Protein AF-A0A7S1BKW1-F1 (afdb_monomer_lite)

InterPro domains:
  IPR000380 DNA topoisomerase, type IA [PTHR11390] (36-200)
  IPR003601 DNA topoisomerase, type IA, domain 2 [SM00436] (132-192)
  IPR006171 TOPRIM domain [PF01751] (40-124)
  IPR006171 TOPRIM domain [SM00493] (34-123)
  IPR013824 DNA topoisomerase, type IA, central region, subdomain 1 [G3DSA:1.10.460.10] (157-200)
  IPR023405 DNA topoisomerase, type IA, core domain [SSF56712] (40-192)
  IPR034144 DNA topoisomerase 3-like, TOPRIM domain [cd03362] (42-153)

Secondary structure (DSSP, 8-state):
-------------TTPPPEEEEEE-TT-STTS---SPEEEEEE--SS-SEEEEE-GGG--TTTS-TTGGGTS-EEEEES-HHHHHHHHHHHTT-S-EEE-S-SSHHHHHHHHHHHHHHGGGS-STTS-SGGGEEE---SSSSHHHHHHHHHS-B---HHHHHHHHHHHHHHHHHHHHHHHHHHHHHTTTSTTS-SSPPP-

Structure (mmCIF, N/CA/C/O backbone):
data_AF-A0A7S1BKW1-F1
#
_entry.id   AF-A0A7S1BKW1-F1
#
loop_
_atom_site.group_PDB
_atom_site.id
_atom_site.type_symbol
_atom_site.label_atom_id
_atom_site.label_alt_id
_atom_site.label_comp_id
_atom_site.label_asym_id
_atom_site.label_entity_id
_atom_site.label_seq_id
_atom_site.pdbx_PDB_ins_code
_atom_site.Cartn_x
_atom_site.Cartn_y
_atom_site.Cartn_z
_atom_site.occupancy
_atom_site.B_iso_or_equiv
_atom_site.auth_seq_id
_atom_site.auth_comp_id
_atom_site.auth_asym_id
_atom_site.auth_atom_id
_atom_site.pdbx_PDB_model_num
ATOM 1 N N . PHE A 1 1 ? -10.303 6.452 30.363 1.00 40.88 1 PHE A N 1
ATOM 2 C CA . PHE A 1 1 ? -9.109 5.652 30.039 1.00 40.88 1 PHE A CA 1
ATOM 3 C C . PHE A 1 1 ? -8.340 5.422 31.326 1.00 40.88 1 PHE A C 1
ATOM 5 O O . PHE A 1 1 ? -7.478 6.215 31.667 1.00 40.88 1 PHE A O 1
ATOM 12 N N . GLY A 1 2 ? -8.743 4.415 32.102 1.00 31.84 2 GLY A N 1
ATOM 13 C CA . GLY A 1 2 ? -7.953 3.961 33.244 1.00 31.84 2 GLY A CA 1
ATOM 14 C C . GLY A 1 2 ? -6.919 2.983 32.712 1.00 31.84 2 GLY A C 1
ATOM 15 O O . GLY A 1 2 ? -7.293 1.932 32.199 1.00 31.84 2 GLY A O 1
ATOM 16 N N . VAL A 1 3 ? -5.647 3.368 32.740 1.00 37.56 3 VAL A N 1
ATOM 17 C CA . VAL A 1 3 ? -4.543 2.498 32.334 1.00 37.56 3 VAL A CA 1
ATOM 18 C C . VAL A 1 3 ? -4.225 1.605 33.528 1.00 37.56 3 VAL A C 1
ATOM 20 O O . VAL A 1 3 ? -3.572 2.036 34.473 1.00 37.56 3 VAL A O 1
ATOM 23 N N . GLY A 1 4 ? -4.732 0.374 33.509 1.00 29.64 4 GLY A N 1
ATOM 24 C CA . GLY A 1 4 ? -4.170 -0.699 34.320 1.00 29.64 4 GLY A CA 1
ATOM 25 C C . GLY A 1 4 ? -2.876 -1.145 33.652 1.00 29.64 4 GLY A C 1
ATOM 26 O O . GLY A 1 4 ? -2.920 -1.780 32.602 1.00 29.64 4 GLY A O 1
ATOM 27 N N . ALA A 1 5 ? -1.737 -0.742 34.212 1.00 43.34 5 ALA A N 1
ATOM 28 C CA . ALA A 1 5 ? -0.434 -1.249 33.810 1.00 43.34 5 ALA A CA 1
ATOM 29 C C . ALA A 1 5 ? -0.358 -2.740 34.174 1.00 43.34 5 ALA A C 1
ATOM 31 O O . ALA A 1 5 ? -0.463 -3.093 35.346 1.00 43.34 5 ALA A O 1
ATOM 32 N N . GLY A 1 6 ? -0.228 -3.597 33.164 1.00 33.75 6 GLY A N 1
ATOM 33 C CA . GLY A 1 6 ? -0.059 -5.038 33.309 1.00 33.75 6 GLY A CA 1
ATOM 34 C C . GLY A 1 6 ? 1.098 -5.507 32.437 1.00 33.75 6 GLY A C 1
ATOM 35 O O . GLY A 1 6 ? 0.977 -5.511 31.218 1.00 33.75 6 GLY A O 1
ATOM 36 N N . ASP A 1 7 ? 2.190 -5.819 33.126 1.00 35.50 7 ASP A N 1
ATOM 37 C CA . ASP A 1 7 ? 3.406 -6.558 32.786 1.00 35.50 7 ASP A CA 1
ATOM 38 C C . ASP A 1 7 ? 4.167 -6.337 31.469 1.00 35.50 7 ASP A C 1
ATOM 40 O O . ASP A 1 7 ? 3.703 -6.481 30.339 1.00 35.50 7 ASP A O 1
ATOM 44 N N . ASN A 1 8 ? 5.441 -6.029 31.698 1.00 45.25 8 ASN A N 1
ATOM 45 C CA . ASN A 1 8 ? 6.505 -5.757 30.758 1.00 45.25 8 ASN A CA 1
ATOM 46 C C . ASN A 1 8 ? 7.257 -7.068 30.484 1.00 45.25 8 ASN A C 1
ATOM 48 O O . ASN A 1 8 ? 8.176 -7.404 31.226 1.00 45.25 8 ASN A O 1
ATOM 52 N N . ASP A 1 9 ? 6.888 -7.797 29.429 1.00 39.47 9 ASP A N 1
ATOM 53 C CA . ASP A 1 9 ? 7.697 -8.922 28.946 1.00 39.47 9 ASP A CA 1
ATOM 54 C C . ASP A 1 9 ? 8.689 -8.417 27.886 1.00 39.47 9 ASP A C 1
ATOM 56 O O . ASP A 1 9 ? 8.438 -8.389 26.679 1.00 39.47 9 ASP A O 1
ATOM 60 N N . GLY A 1 10 ? 9.801 -7.877 28.385 1.00 39.91 10 GLY A N 1
ATOM 61 C CA . GLY A 1 10 ? 10.900 -7.310 27.610 1.00 39.91 10 GLY A CA 1
ATOM 62 C C . GLY A 1 10 ? 11.845 -8.379 27.067 1.00 39.91 10 GLY A C 1
ATOM 63 O O . GLY A 1 10 ? 13.027 -8.382 27.402 1.00 39.91 10 GLY A O 1
ATOM 64 N N . GLY A 1 11 ? 11.344 -9.269 26.211 1.00 33.41 11 GLY A N 1
ATOM 65 C CA . GLY A 1 11 ? 12.175 -10.144 25.385 1.00 33.41 11 GLY A CA 1
ATOM 66 C C . GLY A 1 11 ? 12.707 -9.389 24.165 1.00 33.41 11 GLY A C 1
ATOM 67 O O . GLY A 1 11 ? 11.969 -9.120 23.220 1.00 33.41 11 GLY A O 1
ATOM 68 N N . SER A 1 12 ? 13.992 -9.028 24.172 1.00 41.12 12 SER A N 1
ATOM 69 C CA . SER A 1 12 ? 14.681 -8.431 23.017 1.00 41.12 12 SER A CA 1
ATOM 70 C C . SER A 1 12 ? 14.906 -9.480 21.919 1.00 41.12 12 SER A C 1
ATOM 72 O O . SER A 1 12 ? 15.981 -10.067 21.807 1.00 41.12 12 SER A O 1
ATOM 74 N N . GLU A 1 13 ? 13.887 -9.732 21.095 1.00 44.75 13 GLU A N 1
ATOM 75 C CA . GLU A 1 13 ? 14.039 -10.461 19.832 1.00 44.75 13 GLU A CA 1
ATOM 76 C C . GLU A 1 13 ? 14.536 -9.491 18.7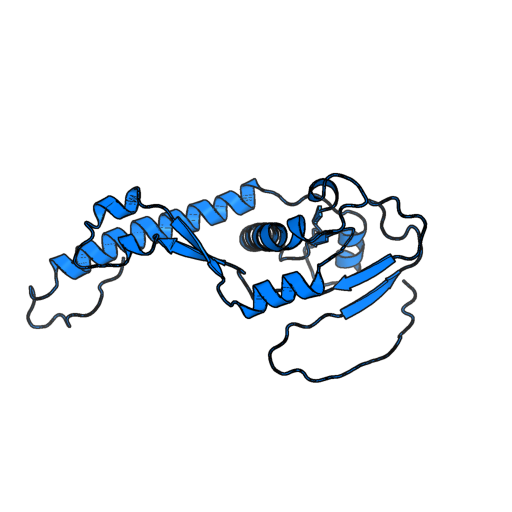50 1.00 44.75 13 GLU A C 1
ATOM 78 O O . GLU A 1 13 ? 13.764 -8.793 18.087 1.00 44.75 13 GLU A O 1
ATOM 83 N N . ARG A 1 14 ? 15.863 -9.407 18.584 1.00 40.72 14 ARG A N 1
ATOM 84 C CA . ARG A 1 14 ? 16.487 -8.586 17.534 1.00 40.72 14 ARG A CA 1
ATOM 85 C C . ARG A 1 14 ? 15.918 -8.969 16.163 1.00 40.72 14 ARG A C 1
ATOM 87 O O . ARG A 1 14 ? 16.134 -10.078 15.689 1.00 40.72 14 ARG A O 1
ATOM 94 N N . GLY A 1 15 ? 15.229 -8.025 15.521 1.00 55.62 15 GLY A N 1
ATOM 95 C CA . GLY A 1 15 ? 14.739 -8.147 14.143 1.00 55.62 15 GLY A CA 1
ATOM 96 C C . GLY A 1 15 ? 13.242 -8.431 13.987 1.00 55.62 15 GLY A C 1
ATOM 97 O O . GLY A 1 15 ? 12.767 -8.460 12.851 1.00 55.62 15 GLY A O 1
ATOM 98 N N . ARG A 1 16 ? 12.485 -8.600 15.080 1.00 66.19 16 ARG A N 1
ATOM 99 C CA . ARG A 1 16 ? 11.026 -8.786 15.022 1.00 66.19 16 ARG A CA 1
ATOM 100 C C . ARG A 1 16 ? 10.295 -7.463 15.251 1.00 66.19 16 ARG A C 1
ATOM 102 O O . ARG A 1 16 ? 10.673 -6.677 16.117 1.00 66.19 16 ARG A O 1
ATOM 109 N N . LEU A 1 17 ? 9.262 -7.204 14.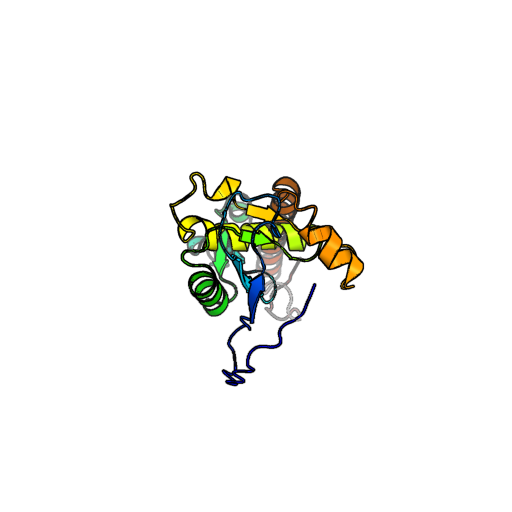452 1.00 78.62 17 LEU A N 1
ATOM 110 C CA . LEU A 1 17 ? 8.415 -6.022 14.618 1.00 78.62 17 LEU A CA 1
ATOM 111 C C . LEU A 1 17 ? 7.628 -6.140 15.937 1.00 78.62 17 LEU A C 1
ATOM 113 O O . LEU A 1 17 ? 7.183 -7.236 16.288 1.00 78.62 17 LEU A O 1
ATOM 117 N N . PRO A 1 18 ? 7.457 -5.044 16.695 1.00 85.00 18 PRO A N 1
ATOM 118 C CA . PRO A 1 18 ? 6.843 -5.107 18.013 1.00 85.00 18 PRO A CA 1
ATOM 119 C C . PRO A 1 18 ? 5.352 -5.449 17.920 1.00 85.00 18 PRO A C 1
ATOM 121 O O . PRO A 1 18 ? 4.630 -4.933 17.065 1.00 85.00 18 PRO A O 1
ATOM 124 N N . VAL A 1 19 ? 4.873 -6.276 18.850 1.00 88.44 19 VAL A N 1
ATOM 125 C CA . VAL A 1 19 ? 3.441 -6.498 19.093 1.00 88.44 19 VAL A CA 1
ATOM 126 C C . VAL A 1 19 ? 3.146 -6.096 20.531 1.00 88.44 19 VAL A C 1
ATOM 128 O O . VAL A 1 19 ? 3.730 -6.646 21.461 1.00 88.44 19 VAL A O 1
ATOM 131 N N . ARG A 1 20 ? 2.246 -5.134 20.731 1.00 89.81 20 ARG A N 1
ATOM 132 C CA . ARG A 1 20 ? 1.766 -4.726 22.056 1.00 89.81 20 ARG A CA 1
ATOM 133 C C . ARG A 1 20 ? 0.323 -5.155 22.228 1.00 89.81 20 ARG A C 1
ATOM 135 O O . ARG A 1 20 ? -0.492 -4.939 21.335 1.00 89.81 20 ARG A O 1
ATOM 142 N N . ARG A 1 21 ? 0.001 -5.738 23.379 1.00 90.06 21 ARG A N 1
ATOM 143 C CA . ARG A 1 21 ? -1.354 -6.198 23.690 1.00 90.06 21 ARG A CA 1
ATOM 144 C C . ARG A 1 21 ? -1.916 -5.449 24.883 1.00 90.06 21 ARG A C 1
ATOM 146 O O . ARG A 1 21 ? -1.194 -5.183 25.837 1.00 90.06 21 ARG A O 1
ATOM 153 N N . PHE A 1 22 ? -3.195 -5.110 24.822 1.00 87.56 22 PHE A N 1
ATOM 154 C CA . PHE A 1 22 ? -3.921 -4.526 25.947 1.00 87.56 22 PHE A CA 1
ATOM 155 C C . PHE A 1 22 ? -5.401 -4.886 25.863 1.00 87.56 22 PHE A C 1
ATOM 157 O O . PHE A 1 22 ? -5.902 -5.229 24.797 1.00 87.56 22 PHE A O 1
ATOM 164 N N . SER A 1 23 ? -6.114 -4.795 26.980 1.00 82.44 23 SER A N 1
ATOM 165 C CA . SER A 1 23 ? -7.549 -5.078 27.029 1.00 82.44 23 SER A CA 1
ATOM 166 C C . SER A 1 23 ? -8.337 -3.803 27.290 1.00 82.44 23 SER A C 1
ATOM 168 O O . SER A 1 23 ? -7.881 -2.903 27.995 1.00 82.44 23 SER A O 1
ATOM 170 N N . SER A 1 24 ? -9.536 -3.725 26.726 1.00 76.25 24 SER A N 1
ATOM 171 C CA . SER A 1 24 ? -10.460 -2.610 26.940 1.00 76.25 24 SER A CA 1
ATOM 172 C C . SER A 1 24 ? -11.815 -3.112 27.430 1.00 76.25 24 SER A C 1
ATOM 174 O O . SER A 1 24 ? -12.210 -4.246 27.147 1.00 76.25 24 SER A O 1
ATOM 176 N N . LEU A 1 25 ? -12.515 -2.263 28.186 1.00 62.88 25 LEU A N 1
ATOM 177 C CA . LEU A 1 25 ? -13.830 -2.589 28.732 1.00 62.88 25 LEU A CA 1
ATOM 178 C C . LEU A 1 25 ? -14.869 -2.795 27.609 1.00 62.88 25 LEU A C 1
ATOM 180 O O . LEU A 1 25 ? -14.747 -2.169 26.546 1.00 62.88 25 LEU A O 1
ATOM 184 N N . PRO A 1 26 ? -15.903 -3.626 27.844 1.00 57.84 26 PRO A N 1
ATOM 185 C CA . PRO A 1 26 ? -17.013 -3.812 26.909 1.00 57.84 26 PRO A CA 1
ATOM 186 C C . PRO A 1 26 ? -17.648 -2.475 26.489 1.00 57.84 26 PRO A C 1
ATOM 188 O O . PRO A 1 26 ? -17.766 -1.557 27.300 1.00 57.84 26 PRO A O 1
ATOM 191 N N . GLY A 1 27 ? -18.037 -2.350 25.217 1.00 59.22 27 GLY A N 1
ATOM 192 C CA . GLY A 1 27 ? -18.672 -1.139 24.671 1.00 59.22 27 GLY A CA 1
ATOM 193 C C . GLY A 1 27 ? -17.721 0.019 24.337 1.00 59.22 27 GLY A C 1
ATOM 194 O O . GLY A 1 27 ? -18.167 1.059 23.861 1.00 59.22 27 GLY A O 1
ATOM 195 N N . SER A 1 28 ? -16.409 -0.142 24.541 1.00 64.88 28 SER A N 1
ATOM 196 C CA . SER A 1 28 ? -15.419 0.892 24.201 1.00 64.88 28 SER A CA 1
ATOM 197 C C . SER A 1 28 ? -15.053 0.960 22.712 1.00 64.88 28 SER A C 1
ATOM 199 O O . SER A 1 28 ? -14.442 1.942 22.297 1.00 64.88 28 SER A O 1
ATOM 201 N N . PHE A 1 29 ? -15.429 -0.042 21.910 1.00 69.94 29 PHE A N 1
ATOM 202 C CA . PHE A 1 29 ? -15.240 -0.066 20.457 1.00 69.94 29 PHE A CA 1
ATOM 203 C C . PHE A 1 29 ? -16.604 0.069 19.757 1.00 69.94 29 PHE A C 1
ATOM 205 O O . PHE A 1 29 ? -17.315 -0.924 19.596 1.00 69.94 29 PHE A O 1
ATOM 212 N N . PRO A 1 30 ? -17.008 1.293 19.377 1.00 60.06 30 PRO A N 1
ATOM 213 C CA . PRO A 1 30 ? -18.372 1.568 18.937 1.00 60.06 30 PRO A CA 1
ATOM 214 C C . PRO A 1 30 ? -18.830 0.887 17.629 1.00 60.06 30 PRO A C 1
ATOM 216 O O . PRO A 1 30 ? -20.037 0.686 17.504 1.00 60.06 30 PRO A O 1
ATOM 219 N N . PRO A 1 31 ? -17.966 0.501 16.662 1.00 65.62 31 PRO A N 1
ATOM 220 C CA . PRO A 1 31 ? -18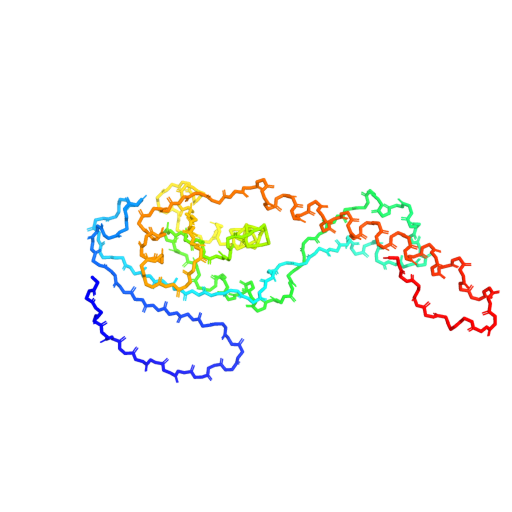.450 -0.026 15.386 1.00 65.62 31 PRO A CA 1
ATOM 221 C C . PRO A 1 31 ? -18.550 -1.561 15.306 1.00 65.62 31 PRO A C 1
ATOM 223 O O . PRO A 1 31 ? -18.868 -2.074 14.234 1.00 65.62 31 PRO A O 1
ATOM 226 N N . TYR A 1 32 ? -18.306 -2.309 16.394 1.00 65.25 32 TYR A N 1
ATOM 227 C CA . TYR A 1 32 ? -18.454 -3.773 16.391 1.00 65.25 32 TYR A CA 1
ATOM 228 C C . TYR A 1 32 ? -19.257 -4.281 17.600 1.00 65.25 32 TYR A C 1
ATOM 230 O O . TYR A 1 32 ? -18.835 -4.079 18.741 1.00 65.25 32 TYR A O 1
ATOM 238 N N . PRO A 1 33 ? -20.398 -4.966 17.383 1.00 58.72 33 PRO A N 1
ATOM 239 C CA . PRO A 1 33 ? -21.298 -5.391 18.448 1.00 58.72 33 PRO A CA 1
ATOM 240 C C . PRO A 1 33 ? -20.796 -6.685 19.106 1.00 58.72 33 PRO A C 1
ATOM 242 O O . PRO A 1 33 ? -21.419 -7.737 18.990 1.00 58.72 33 PRO A O 1
ATOM 245 N N . LYS A 1 34 ? -19.656 -6.636 19.805 1.00 62.62 34 LYS A N 1
ATOM 246 C CA . LYS A 1 34 ? -19.286 -7.690 20.763 1.00 62.62 34 LYS A CA 1
ATOM 247 C C . LYS A 1 34 ? -19.610 -7.230 22.182 1.00 62.62 34 LYS A C 1
ATOM 249 O O . LYS A 1 34 ? -19.218 -6.150 22.612 1.00 62.62 34 LYS A O 1
ATOM 254 N N . SER A 1 35 ? -20.323 -8.085 22.910 1.00 57.06 35 SER A N 1
ATOM 255 C CA . SER A 1 35 ? -20.786 -7.868 24.287 1.00 57.06 35 SER A CA 1
ATOM 256 C C . SER A 1 35 ? -19.725 -8.168 25.358 1.00 57.06 35 SER A C 1
ATOM 258 O O . SER A 1 35 ? -19.991 -7.986 26.544 1.00 57.06 35 SER A O 1
ATOM 260 N N . GLY A 1 36 ? -18.526 -8.615 24.961 1.00 67.25 36 GLY A N 1
ATOM 261 C CA . GLY A 1 36 ? -17.445 -9.022 25.864 1.00 67.25 36 GLY A CA 1
ATOM 262 C C . GLY A 1 36 ? -16.247 -8.061 25.915 1.00 67.25 36 GLY A C 1
ATOM 263 O O . GLY A 1 36 ? -16.182 -7.098 25.148 1.00 67.25 36 GLY A O 1
ATOM 264 N N . PRO A 1 37 ? -15.277 -8.319 26.815 1.00 70.81 37 PRO A N 1
ATOM 265 C CA . PRO A 1 37 ? -14.005 -7.602 26.854 1.00 70.81 37 PRO A CA 1
ATOM 266 C C . PRO A 1 37 ? -13.261 -7.744 25.522 1.00 70.81 37 PRO A C 1
ATOM 268 O O . PRO A 1 37 ? -13.190 -8.838 24.962 1.00 70.81 37 PRO A O 1
ATOM 271 N N . LEU A 1 38 ? -12.685 -6.649 25.026 1.00 81.06 38 LEU A N 1
ATOM 272 C CA . LEU A 1 38 ? -11.921 -6.654 23.777 1.00 81.06 38 LEU A CA 1
ATOM 273 C C . LEU A 1 38 ? -10.431 -6.717 24.084 1.00 81.06 38 LEU A C 1
ATOM 275 O O . LEU A 1 38 ? -9.920 -5.875 24.827 1.00 81.06 38 LEU A O 1
ATOM 279 N N . SER A 1 39 ? -9.747 -7.689 23.484 1.00 88.44 39 SER A N 1
ATOM 280 C CA . SER A 1 39 ? -8.288 -7.753 23.459 1.00 88.44 39 SER A CA 1
ATOM 281 C C . SER A 1 39 ? -7.777 -7.070 22.195 1.00 88.44 39 SER A C 1
ATOM 283 O O . SER A 1 39 ? -8.175 -7.411 21.084 1.00 88.44 39 SER A O 1
ATOM 285 N N . HIS A 1 40 ? -6.902 -6.092 22.378 1.00 89.56 40 HIS A N 1
ATOM 286 C CA . HIS A 1 40 ? -6.228 -5.364 21.316 1.00 89.56 40 HIS A CA 1
ATOM 287 C C . HIS A 1 40 ? -4.840 -5.946 21.114 1.00 89.56 40 HIS A C 1
ATOM 289 O O . HIS A 1 40 ? -4.111 -6.172 22.079 1.00 89.56 40 HIS A O 1
ATOM 295 N N . SER A 1 41 ? -4.461 -6.135 19.855 1.00 92.56 41 SER A N 1
ATOM 296 C CA . SER A 1 41 ? -3.105 -6.480 19.441 1.00 92.56 41 SER A CA 1
ATOM 297 C C . SER A 1 41 ? -2.653 -5.427 18.439 1.00 92.56 41 SER A C 1
ATOM 299 O O . SER A 1 41 ? -3.197 -5.335 17.342 1.00 92.56 41 SER A O 1
ATOM 301 N N . VAL A 1 42 ? -1.700 -4.592 18.842 1.00 93.31 42 VAL A N 1
ATOM 302 C CA . VAL A 1 42 ? -1.180 -3.482 18.042 1.00 93.31 42 VAL A CA 1
ATOM 303 C C . VAL A 1 42 ? 0.207 -3.836 17.549 1.00 93.31 42 VAL A C 1
ATOM 305 O O . VAL A 1 42 ? 1.083 -4.214 18.327 1.00 93.31 42 VAL A O 1
ATOM 308 N N . THR A 1 43 ? 0.411 -3.689 16.249 1.00 94.06 43 THR A N 1
ATOM 309 C CA . THR A 1 43 ? 1.700 -3.897 15.603 1.00 94.06 43 THR A CA 1
ATOM 310 C C . THR A 1 43 ? 1.882 -2.909 14.455 1.00 94.06 43 THR A C 1
ATOM 312 O O . THR A 1 43 ? 1.000 -2.091 14.200 1.00 94.06 43 THR A O 1
ATOM 315 N N . SER A 1 44 ? 3.029 -2.954 13.788 1.00 92.44 44 SER A N 1
ATOM 316 C CA . SER A 1 44 ? 3.382 -2.058 12.691 1.00 92.44 44 SER A CA 1
ATOM 317 C C . SER A 1 44 ? 3.996 -2.821 11.521 1.00 92.44 44 SER A C 1
ATOM 319 O O . SER A 1 44 ? 4.366 -3.990 11.640 1.00 92.44 44 SER A O 1
ATOM 321 N N . VAL A 1 45 ? 4.115 -2.131 10.390 1.00 91.94 45 VAL A N 1
ATOM 322 C CA . VAL A 1 45 ? 4.969 -2.507 9.257 1.00 91.94 45 VAL A CA 1
ATOM 323 C C . VAL A 1 45 ? 6.130 -1.514 9.156 1.00 91.94 45 VAL A C 1
ATOM 325 O O . VAL A 1 45 ? 6.119 -0.472 9.811 1.00 91.94 45 VAL A O 1
ATOM 328 N N . ALA A 1 46 ? 7.149 -1.840 8.364 1.00 85.25 46 ALA A N 1
ATOM 329 C CA . ALA A 1 46 ? 8.299 -0.968 8.125 1.00 85.25 46 ALA A CA 1
ATOM 330 C C . ALA A 1 46 ? 8.322 -0.523 6.654 1.00 85.25 46 ALA A C 1
ATOM 332 O O . ALA A 1 46 ? 9.117 -1.038 5.868 1.00 85.25 46 ALA A O 1
ATOM 333 N N . GLY A 1 47 ? 7.429 0.407 6.303 1.00 86.06 47 GLY A N 1
ATOM 334 C CA . GLY A 1 47 ? 7.186 0.843 4.923 1.00 86.06 47 GLY A CA 1
ATOM 335 C C . GLY A 1 47 ? 6.282 -0.120 4.149 1.00 86.06 47 GLY A C 1
ATOM 336 O O . GLY A 1 47 ? 5.532 -0.885 4.760 1.00 86.06 47 GLY A O 1
ATOM 337 N N . HIS A 1 48 ? 6.375 -0.086 2.817 1.00 88.56 48 HIS A N 1
ATOM 338 C CA . HIS A 1 48 ? 5.610 -0.975 1.940 1.00 88.56 48 HIS A CA 1
ATOM 339 C C . HIS A 1 48 ? 5.900 -2.453 2.220 1.00 88.56 48 HIS A C 1
ATOM 341 O O . HIS A 1 48 ? 7.051 -2.886 2.368 1.00 88.56 48 HIS A O 1
ATOM 347 N N . VAL A 1 49 ? 4.831 -3.239 2.268 1.00 89.38 49 VAL A N 1
ATOM 348 C CA . VAL A 1 49 ? 4.859 -4.696 2.386 1.00 89.38 49 VAL A CA 1
ATOM 349 C C . VAL A 1 49 ? 5.258 -5.318 1.050 1.00 89.38 49 VAL A C 1
ATOM 351 O O . VAL A 1 49 ? 5.965 -6.331 1.041 1.00 89.38 49 VAL A O 1
ATOM 354 N N . PHE A 1 50 ? 4.860 -4.700 -0.064 1.00 92.50 50 PHE A N 1
ATOM 355 C CA . PHE A 1 50 ? 5.167 -5.164 -1.410 1.00 92.50 50 PHE A CA 1
ATOM 356 C C . PHE A 1 50 ? 5.896 -4.095 -2.232 1.00 92.50 50 PHE A C 1
ATOM 358 O O . PHE A 1 50 ? 5.720 -2.899 -2.053 1.00 92.50 50 PHE A O 1
ATOM 365 N N . SER A 1 51 ? 6.751 -4.544 -3.138 1.00 92.44 51 SER A N 1
ATOM 366 C CA . SER A 1 51 ? 7.220 -3.772 -4.284 1.00 92.44 51 SER A CA 1
ATOM 367 C C . SER A 1 51 ? 6.589 -4.350 -5.543 1.00 92.44 51 SER A C 1
ATOM 369 O O . SER A 1 51 ? 6.120 -5.489 -5.537 1.00 92.44 51 SER A O 1
ATOM 371 N N . ILE A 1 52 ? 6.599 -3.598 -6.635 1.00 93.75 52 ILE A N 1
ATOM 372 C CA . ILE A 1 52 ? 6.191 -4.111 -7.942 1.00 93.75 52 ILE A CA 1
ATOM 373 C C . ILE A 1 52 ? 7.410 -4.358 -8.826 1.00 93.75 52 ILE A C 1
ATOM 375 O O . ILE A 1 52 ? 8.404 -3.642 -8.728 1.00 93.75 52 ILE A O 1
ATOM 379 N N . ASP A 1 53 ? 7.323 -5.374 -9.675 1.00 94.19 53 ASP A N 1
ATOM 380 C CA . ASP A 1 53 ? 8.308 -5.666 -10.716 1.00 94.19 53 ASP A CA 1
ATOM 381 C C . ASP A 1 53 ? 7.612 -6.341 -11.904 1.00 94.19 53 ASP A C 1
ATOM 383 O O . ASP A 1 53 ? 6.455 -6.764 -11.803 1.00 94.19 53 ASP A O 1
ATOM 387 N N . PHE A 1 54 ? 8.296 -6.460 -13.035 1.00 94.25 54 PHE A N 1
ATOM 388 C CA . PHE A 1 54 ? 7.795 -7.264 -14.142 1.00 94.25 54 PHE A CA 1
ATOM 389 C C . PHE A 1 54 ? 7.824 -8.757 -13.804 1.00 94.25 54 PHE A C 1
ATOM 391 O O . PHE A 1 54 ? 8.599 -9.226 -12.966 1.00 94.25 54 PHE A O 1
ATOM 398 N N . ALA A 1 55 ? 6.979 -9.535 -14.483 1.00 92.81 55 ALA A N 1
ATOM 399 C CA . ALA A 1 55 ? 7.099 -10.987 -14.449 1.00 92.81 55 ALA A CA 1
ATOM 400 C C . ALA A 1 55 ? 8.508 -11.424 -14.898 1.00 92.81 55 ALA A C 1
ATOM 402 O O . ALA A 1 55 ? 9.114 -10.808 -15.774 1.00 92.81 55 ALA A O 1
ATOM 403 N N . ALA A 1 56 ? 9.022 -12.510 -14.312 1.00 89.56 56 ALA A N 1
ATOM 404 C CA . ALA A 1 56 ? 10.426 -12.913 -14.446 1.00 89.56 56 ALA A CA 1
ATOM 405 C C . ALA A 1 56 ? 10.900 -13.100 -15.902 1.00 89.56 56 ALA A C 1
ATOM 407 O O . ALA A 1 56 ? 12.071 -12.880 -16.204 1.00 89.56 56 ALA A O 1
ATOM 408 N N . GLU A 1 57 ? 9.993 -13.468 -16.807 1.00 90.56 57 GLU A N 1
ATOM 409 C CA . GLU A 1 57 ? 10.249 -13.596 -18.247 1.00 90.56 57 GLU A CA 1
ATOM 410 C C . GLU A 1 57 ? 10.648 -12.271 -18.929 1.00 90.56 57 GLU A C 1
ATOM 412 O O . GLU A 1 57 ? 11.391 -12.292 -19.905 1.00 90.56 57 GLU A O 1
ATOM 417 N N . TYR A 1 58 ? 10.265 -11.120 -18.366 1.00 89.25 58 TYR A N 1
ATOM 418 C CA . TYR A 1 58 ? 10.584 -9.784 -18.885 1.00 89.25 58 TYR A CA 1
ATOM 419 C C . TYR A 1 58 ? 11.843 -9.157 -18.254 1.00 89.25 58 TYR A C 1
ATOM 421 O O . TYR A 1 58 ? 12.221 -8.022 -18.575 1.00 89.25 58 TYR A O 1
ATOM 429 N N . ASN A 1 59 ? 12.534 -9.873 -17.361 1.00 84.75 59 ASN A N 1
ATOM 430 C CA . ASN A 1 59 ? 13.687 -9.333 -16.630 1.00 84.75 59 ASN A CA 1
ATOM 431 C C . ASN A 1 59 ? 14.990 -9.331 -17.438 1.00 84.75 59 ASN A C 1
ATOM 433 O O . ASN A 1 59 ? 15.932 -8.641 -17.055 1.00 84.75 59 ASN A O 1
ATOM 437 N N . SER A 1 60 ? 15.067 -10.054 -18.559 1.00 85.38 60 SER A N 1
ATOM 438 C CA . SER A 1 60 ? 16.259 -10.053 -19.415 1.00 85.38 60 SER A CA 1
ATOM 439 C C . SER A 1 60 ? 16.352 -8.761 -20.232 1.00 85.38 60 SER A C 1
ATOM 441 O O . SER A 1 60 ? 15.490 -8.469 -21.055 1.00 85.38 60 SER A O 1
ATOM 443 N N . TRP A 1 61 ? 17.423 -7.991 -20.036 1.00 84.12 61 TRP A N 1
ATOM 444 C CA . TRP A 1 61 ? 17.650 -6.735 -20.764 1.00 84.12 61 TRP A CA 1
ATOM 445 C C . TRP A 1 61 ? 18.046 -6.965 -22.230 1.00 84.12 61 TRP A C 1
ATOM 447 O O . TRP A 1 61 ? 17.767 -6.119 -23.081 1.00 84.12 61 TRP A O 1
ATOM 457 N N . ASP A 1 62 ? 18.666 -8.111 -22.525 1.00 79.00 62 ASP A N 1
ATOM 458 C CA . ASP A 1 62 ? 19.207 -8.431 -23.849 1.00 79.00 62 ASP A CA 1
ATOM 459 C C . ASP A 1 62 ? 18.135 -8.945 -24.814 1.00 79.00 62 ASP A C 1
ATOM 461 O O . ASP A 1 62 ? 18.144 -8.608 -26.002 1.00 79.00 62 ASP A O 1
ATOM 465 N N . THR A 1 63 ? 17.207 -9.755 -24.299 1.00 83.44 63 THR A N 1
ATOM 466 C CA . THR A 1 63 ? 16.240 -10.504 -25.117 1.00 83.44 63 THR A CA 1
ATOM 467 C C . THR A 1 63 ? 14.876 -9.836 -25.225 1.00 83.44 63 THR A C 1
ATOM 469 O O . THR A 1 63 ? 14.179 -10.069 -26.206 1.00 83.44 63 THR A O 1
ATOM 472 N N . VAL A 1 64 ? 14.514 -8.981 -24.267 1.00 88.62 64 VAL A N 1
ATOM 473 C CA . VAL A 1 64 ? 13.209 -8.312 -24.231 1.00 88.62 64 VAL A CA 1
ATOM 474 C C . VAL A 1 64 ? 13.305 -6.967 -24.940 1.00 88.62 64 VAL A C 1
ATOM 476 O O . VAL A 1 64 ? 14.173 -6.147 -24.615 1.00 88.62 64 VAL A O 1
ATOM 479 N N . ASP A 1 65 ? 12.409 -6.725 -25.896 1.00 89.50 65 ASP A N 1
ATOM 480 C CA . ASP A 1 65 ? 12.256 -5.403 -26.496 1.00 89.50 65 ASP A CA 1
ATOM 481 C C . ASP A 1 65 ? 11.697 -4.431 -25.436 1.00 89.50 65 ASP A C 1
ATOM 483 O O . ASP A 1 65 ? 10.666 -4.716 -24.821 1.00 89.50 65 ASP A O 1
ATOM 487 N N . PRO A 1 66 ? 12.339 -3.272 -25.188 1.00 89.75 66 PRO A N 1
ATOM 488 C CA . PRO A 1 66 ? 11.840 -2.285 -24.232 1.00 89.75 66 PRO A CA 1
ATOM 489 C C . PRO A 1 66 ? 10.381 -1.856 -24.455 1.00 89.75 66 PRO A C 1
ATOM 491 O O . PRO A 1 66 ? 9.717 -1.463 -23.497 1.00 89.75 66 PRO A O 1
ATOM 494 N N . THR A 1 67 ? 9.870 -1.931 -25.688 1.00 91.69 67 THR A N 1
ATOM 495 C CA . THR A 1 67 ? 8.475 -1.607 -26.018 1.00 91.69 67 THR A CA 1
ATOM 496 C C . THR A 1 67 ? 7.475 -2.634 -25.480 1.00 91.69 67 THR A C 1
ATOM 498 O O . THR A 1 67 ? 6.352 -2.266 -25.135 1.00 91.69 67 THR A O 1
ATOM 501 N N . GLU A 1 68 ? 7.877 -3.896 -25.309 1.00 92.19 68 GLU A N 1
ATOM 502 C CA . GLU A 1 68 ? 7.021 -4.940 -24.732 1.00 92.19 68 GLU A CA 1
ATOM 503 C C . GLU A 1 68 ? 6.707 -4.673 -23.250 1.00 92.19 68 GLU A C 1
ATOM 505 O O . GLU A 1 68 ? 5.640 -5.047 -22.757 1.00 92.19 68 GLU A O 1
ATOM 510 N N . LEU A 1 69 ? 7.579 -3.943 -22.543 1.00 92.50 69 LEU A N 1
ATOM 511 C CA . LEU A 1 69 ? 7.401 -3.609 -21.125 1.00 92.50 69 LEU A CA 1
ATOM 512 C C . LEU A 1 69 ? 6.171 -2.731 -20.851 1.00 92.50 69 LEU A C 1
ATOM 514 O O . LEU A 1 69 ? 5.675 -2.709 -19.725 1.00 92.50 69 LEU A O 1
ATOM 518 N N . TYR A 1 70 ? 5.625 -2.039 -21.854 1.00 92.56 70 TYR A N 1
ATOM 519 C CA . TYR A 1 70 ? 4.388 -1.265 -21.692 1.00 92.56 70 TYR A CA 1
ATOM 520 C C . TYR A 1 70 ? 3.146 -2.135 -21.503 1.00 92.56 70 TYR A C 1
ATOM 522 O O . TYR A 1 70 ? 2.178 -1.672 -20.905 1.00 92.56 70 TYR A O 1
ATOM 530 N N . LEU A 1 71 ? 3.177 -3.380 -21.986 1.00 93.00 71 LEU A N 1
ATOM 531 C CA . LEU A 1 71 ? 2.068 -4.332 -21.879 1.00 93.00 71 LEU A CA 1
ATOM 532 C C . LEU A 1 71 ? 2.409 -5.542 -21.002 1.00 93.00 71 LEU A C 1
ATOM 534 O O . LEU A 1 71 ? 1.516 -6.316 -20.661 1.00 93.00 71 LEU A O 1
ATOM 538 N N . ALA A 1 72 ? 3.676 -5.690 -20.602 1.00 93.44 72 ALA A N 1
ATOM 539 C CA . ALA A 1 72 ? 4.132 -6.771 -19.739 1.00 93.44 72 ALA A CA 1
ATOM 540 C C . ALA A 1 72 ? 3.333 -6.831 -18.418 1.00 93.44 72 ALA A C 1
ATOM 542 O O . ALA A 1 72 ? 3.046 -5.778 -17.829 1.00 93.44 72 ALA A O 1
ATOM 543 N N . PRO A 1 73 ? 2.982 -8.030 -17.920 1.00 94.06 73 PRO A N 1
ATOM 544 C CA . PRO A 1 73 ? 2.366 -8.192 -16.609 1.00 94.06 73 PRO A CA 1
ATOM 545 C C . PRO A 1 73 ? 3.289 -7.719 -15.480 1.00 94.06 73 PRO A C 1
ATOM 547 O O . PRO A 1 73 ? 4.484 -8.027 -15.462 1.00 94.06 73 PRO A O 1
ATOM 550 N N . VAL A 1 74 ? 2.705 -7.010 -14.513 1.00 94.31 74 VAL A N 1
ATOM 551 C CA . VAL A 1 74 ? 3.379 -6.545 -13.295 1.00 94.31 74 VAL A CA 1
ATOM 552 C C . VAL A 1 74 ? 2.938 -7.410 -12.118 1.00 94.31 74 VAL A C 1
ATOM 554 O O . VAL A 1 74 ? 1.760 -7.742 -11.978 1.00 94.31 74 VAL A O 1
ATOM 557 N N . VAL A 1 75 ? 3.890 -7.786 -11.270 1.00 93.94 75 VAL A N 1
ATOM 558 C CA . VAL A 1 75 ? 3.675 -8.633 -10.095 1.00 93.94 75 VAL A CA 1
ATOM 559 C C . VAL A 1 75 ? 4.063 -7.895 -8.818 1.00 93.94 75 VAL A C 1
ATOM 561 O O . VAL A 1 75 ? 5.040 -7.149 -8.787 1.00 93.94 75 VAL A O 1
ATOM 564 N N . LYS A 1 76 ? 3.306 -8.125 -7.738 1.00 91.06 76 LYS A N 1
ATOM 565 C CA . LYS A 1 76 ? 3.649 -7.653 -6.389 1.00 91.06 76 LYS A CA 1
ATOM 566 C C . LYS A 1 76 ? 4.577 -8.668 -5.714 1.00 91.06 76 LYS A C 1
ATOM 568 O O . LYS A 1 76 ? 4.229 -9.840 -5.573 1.00 91.06 76 LYS A O 1
ATOM 573 N N . ILE A 1 77 ? 5.747 -8.217 -5.277 1.00 90.56 77 ILE A N 1
ATOM 574 C CA . ILE A 1 77 ? 6.791 -9.017 -4.630 1.00 90.56 77 ILE A CA 1
ATOM 575 C C . ILE A 1 77 ? 6.954 -8.524 -3.189 1.00 90.56 77 ILE A C 1
ATOM 577 O O . ILE A 1 77 ? 7.089 -7.322 -2.979 1.00 90.56 77 ILE A O 1
ATOM 581 N N . PRO A 1 78 ? 6.948 -9.401 -2.168 1.00 89.12 78 PRO A N 1
ATOM 582 C CA . PRO A 1 78 ? 7.193 -8.974 -0.794 1.00 89.12 78 PRO A CA 1
ATOM 583 C C . PRO A 1 78 ? 8.548 -8.272 -0.658 1.00 89.12 78 PRO A C 1
ATOM 585 O O . PRO A 1 78 ? 9.577 -8.871 -0.970 1.00 89.12 78 PRO A O 1
ATOM 588 N N . THR A 1 79 ? 8.569 -7.050 -0.118 1.00 85.50 79 THR A N 1
ATOM 589 C CA . THR A 1 79 ? 9.823 -6.303 0.104 1.00 85.50 79 THR A CA 1
ATOM 590 C C . THR A 1 79 ? 10.743 -7.053 1.064 1.00 85.50 79 THR A C 1
ATOM 592 O O . THR A 1 79 ? 11.959 -7.113 0.887 1.00 85.50 79 THR A O 1
ATOM 595 N N . LYS A 1 80 ? 10.143 -7.655 2.098 1.00 83.44 80 LYS A N 1
ATOM 596 C CA . LYS A 1 80 ? 10.796 -8.526 3.076 1.00 83.44 80 LYS A CA 1
ATOM 597 C C . LYS A 1 80 ? 9.837 -9.638 3.482 1.00 83.44 80 LYS A C 1
ATOM 599 O O . LYS A 1 80 ? 8.782 -9.378 4.062 1.00 83.44 80 LYS A O 1
ATOM 604 N N . GLY A 1 81 ? 10.236 -10.895 3.279 1.00 76.62 81 GLY A N 1
ATOM 605 C CA . GLY A 1 81 ? 9.429 -12.057 3.682 1.00 76.62 81 GLY A CA 1
ATOM 606 C C . GLY A 1 81 ? 9.077 -12.076 5.179 1.00 76.62 81 GLY A C 1
ATOM 607 O O . GLY A 1 81 ? 8.015 -12.570 5.565 1.00 76.62 81 GLY A O 1
ATOM 608 N N . SER A 1 82 ? 9.919 -11.467 6.022 1.00 84.50 82 SER A N 1
ATOM 609 C CA . SER A 1 82 ? 9.678 -11.335 7.462 1.00 84.50 82 SER A CA 1
ATOM 610 C C . SER A 1 82 ? 8.461 -10.470 7.800 1.00 84.50 82 SER A C 1
ATOM 612 O O . SER A 1 82 ? 7.768 -10.788 8.763 1.00 84.50 82 SER A O 1
ATOM 614 N N . VAL A 1 83 ? 8.151 -9.431 7.012 1.00 86.50 83 VAL A N 1
ATOM 615 C CA . VAL A 1 83 ? 7.001 -8.539 7.259 1.00 86.50 83 VAL A CA 1
ATOM 616 C C . VAL A 1 83 ? 5.694 -9.280 7.007 1.00 86.50 83 VAL A C 1
ATOM 618 O O . VAL A 1 83 ? 4.803 -9.267 7.855 1.00 86.50 83 VAL A O 1
ATOM 621 N N . VAL A 1 84 ? 5.600 -10.007 5.891 1.00 90.12 84 VAL A N 1
ATOM 622 C CA . VAL A 1 84 ? 4.417 -10.822 5.583 1.00 90.12 84 VAL A CA 1
ATOM 623 C C . VAL A 1 84 ? 4.226 -11.897 6.652 1.00 90.12 84 VAL A C 1
ATOM 625 O O . VAL A 1 84 ? 3.130 -12.046 7.185 1.00 90.12 84 VAL A O 1
ATOM 628 N N . HIS A 1 85 ? 5.284 -12.627 7.015 1.00 90.69 85 HIS A N 1
ATOM 629 C CA . HIS A 1 85 ? 5.200 -13.645 8.064 1.00 90.69 85 HIS A CA 1
ATOM 630 C C . HIS A 1 85 ? 4.767 -13.060 9.420 1.00 90.69 85 HIS A C 1
ATOM 632 O O . HIS A 1 85 ? 3.941 -13.651 10.121 1.00 90.69 85 HIS A O 1
ATOM 638 N N . HIS A 1 86 ? 5.287 -11.882 9.766 1.00 90.75 86 HIS A N 1
ATOM 639 C CA . HIS A 1 86 ? 4.921 -11.146 10.970 1.00 90.75 86 HIS A CA 1
ATOM 640 C C . HIS A 1 86 ? 3.434 -10.779 10.991 1.00 90.75 86 HIS A C 1
ATOM 642 O O . HIS A 1 86 ? 2.742 -11.142 11.940 1.00 90.75 86 HIS A O 1
ATOM 648 N N . LEU A 1 87 ? 2.918 -10.160 9.922 1.00 92.62 87 LEU A N 1
ATOM 649 C CA . LEU A 1 87 ? 1.496 -9.822 9.799 1.00 92.62 87 LEU A CA 1
ATOM 650 C C . LEU A 1 87 ? 0.617 -11.067 9.944 1.00 92.62 87 LEU A C 1
ATOM 652 O O . LEU A 1 87 ? -0.288 -11.092 10.778 1.00 92.62 87 LEU A O 1
ATOM 656 N N . LYS A 1 88 ? 0.939 -12.142 9.212 1.00 93.00 88 LYS A N 1
ATOM 657 C CA . LYS A 1 88 ? 0.196 -13.409 9.291 1.00 93.00 88 LYS A CA 1
ATOM 658 C C . LYS A 1 88 ? 0.177 -13.988 10.705 1.00 93.00 88 LYS A C 1
ATOM 660 O O . LYS A 1 88 ? -0.819 -14.584 11.097 1.00 93.00 88 LYS A O 1
ATOM 665 N N . THR A 1 89 ? 1.258 -13.833 11.464 1.00 91.88 89 THR A N 1
ATOM 666 C CA . THR A 1 89 ? 1.345 -14.328 12.845 1.00 91.88 89 THR A CA 1
ATOM 667 C C . THR A 1 89 ? 0.570 -13.435 13.813 1.00 91.88 89 THR A C 1
ATOM 669 O O . THR A 1 89 ? -0.127 -13.942 14.687 1.00 91.88 89 THR A O 1
ATOM 672 N N . ALA A 1 90 ? 0.666 -12.114 13.655 1.00 90.12 90 ALA A N 1
ATOM 673 C CA . ALA A 1 90 ? 0.065 -11.145 14.565 1.00 90.12 90 ALA A CA 1
ATOM 674 C C . ALA A 1 90 ? -1.455 -10.984 14.381 1.00 90.12 90 ALA A C 1
ATOM 676 O O . ALA A 1 90 ? -2.146 -10.702 15.358 1.00 90.12 90 ALA A O 1
ATOM 677 N N . GLY A 1 91 ? -1.964 -11.141 13.152 1.00 90.69 91 GLY A N 1
ATOM 678 C CA . GLY A 1 91 ? -3.368 -10.886 12.805 1.00 90.69 91 GLY A CA 1
ATOM 679 C C . GLY A 1 91 ? -4.235 -12.127 12.566 1.00 90.69 91 GLY A C 1
ATOM 680 O O . GLY A 1 91 ? -5.436 -11.986 12.342 1.00 90.69 91 GLY A O 1
ATOM 681 N N . ARG A 1 92 ? -3.673 -13.343 12.603 1.00 93.38 92 ARG A N 1
ATOM 682 C CA . ARG A 1 92 ? -4.455 -14.575 12.405 1.00 93.38 92 ARG A CA 1
ATOM 683 C C . ARG A 1 92 ? -5.546 -14.709 13.466 1.00 93.38 92 ARG A C 1
ATOM 685 O O . ARG A 1 92 ? -5.273 -14.620 14.659 1.00 93.38 92 ARG A O 1
ATOM 692 N N . GLY A 1 93 ? -6.765 -14.989 13.015 1.00 90.94 93 GLY A N 1
ATOM 693 C CA . GLY A 1 93 ? -7.936 -15.156 13.871 1.00 90.94 93 GLY A CA 1
ATOM 694 C C . GLY A 1 93 ? -8.478 -13.846 14.442 1.00 90.94 93 GLY A C 1
ATOM 695 O O . GLY A 1 93 ? -9.375 -13.892 15.276 1.00 90.94 93 GLY A O 1
ATOM 696 N N . ALA A 1 94 ? -7.971 -12.685 14.010 1.00 91.25 94 ALA A N 1
ATOM 697 C CA . ALA A 1 94 ? -8.515 -11.405 14.442 1.00 91.25 94 ALA A CA 1
ATOM 698 C C . ALA A 1 94 ? -9.972 -11.249 13.978 1.00 91.25 94 ALA A C 1
ATOM 700 O O . ALA A 1 94 ? -10.310 -11.548 12.831 1.00 91.25 94 ALA A O 1
ATOM 701 N N . ASP A 1 95 ? -10.831 -10.756 14.868 1.00 90.12 95 ASP A N 1
ATOM 702 C CA . ASP A 1 95 ? -12.229 -10.457 14.545 1.00 90.12 95 ASP A CA 1
ATOM 703 C C . ASP A 1 95 ? -12.386 -9.140 13.781 1.00 90.12 95 ASP A C 1
ATOM 705 O O . ASP A 1 95 ? -13.320 -8.969 13.004 1.00 90.12 95 ASP A O 1
ATOM 709 N N . VAL A 1 96 ? -11.507 -8.180 14.061 1.00 90.94 96 VAL A N 1
ATOM 710 C CA . VAL A 1 96 ? -11.588 -6.803 13.577 1.00 90.94 96 VAL A CA 1
ATOM 711 C C . VAL A 1 96 ? -10.185 -6.333 13.229 1.00 90.94 96 VAL A C 1
ATOM 713 O O . VAL A 1 96 ? -9.241 -6.586 13.977 1.00 90.94 96 VAL A O 1
ATOM 716 N N . LEU A 1 97 ? -10.061 -5.620 12.111 1.00 94.38 97 LEU A N 1
ATOM 717 C CA . LEU A 1 97 ? -8.824 -4.973 11.691 1.00 94.38 97 LEU A CA 1
ATOM 718 C C . LEU A 1 97 ? -9.018 -3.458 11.729 1.00 94.38 97 LEU A C 1
ATOM 720 O O . LEU A 1 97 ? -9.950 -2.938 11.120 1.00 94.38 97 LEU A O 1
ATOM 724 N N . VAL A 1 98 ? -8.135 -2.746 12.431 1.00 95.19 98 VAL A N 1
ATOM 725 C CA . VAL A 1 98 ? -8.120 -1.277 12.450 1.00 95.19 98 VAL A CA 1
ATOM 726 C C . VAL A 1 98 ? -6.799 -0.784 11.882 1.00 95.19 98 VAL A C 1
ATOM 728 O O . VAL A 1 98 ? -5.728 -1.131 12.375 1.00 95.19 98 VAL A O 1
ATOM 731 N N . LEU A 1 99 ? -6.899 0.030 10.844 1.00 96.94 99 LEU A N 1
ATOM 732 C CA . LEU A 1 99 ? -5.802 0.557 10.055 1.00 96.94 99 LEU A CA 1
ATOM 733 C C . LEU A 1 99 ? -5.371 1.927 10.588 1.00 96.94 99 LEU A C 1
ATOM 735 O O . LEU A 1 99 ? -6.187 2.849 10.682 1.00 96.94 99 LEU A O 1
ATOM 739 N N . TRP A 1 100 ? -4.089 2.036 10.935 1.00 96.62 100 TRP A N 1
ATOM 740 C CA . TRP A 1 100 ? -3.486 3.188 11.619 1.00 96.62 100 TRP A CA 1
ATOM 741 C C . TRP A 1 100 ? -2.293 3.789 10.866 1.00 96.62 100 TRP A C 1
ATOM 743 O O . TRP A 1 100 ? -1.532 4.546 11.461 1.00 96.62 100 TRP A O 1
ATOM 753 N N . MET A 1 101 ? -2.112 3.465 9.581 1.00 96.31 101 MET A N 1
ATOM 754 C CA . MET A 1 101 ? -1.042 4.069 8.776 1.00 96.31 101 MET A CA 1
ATOM 755 C C . MET A 1 101 ? -1.232 5.586 8.657 1.00 96.31 101 MET A C 1
ATOM 757 O O . MET A 1 101 ? -2.323 6.109 8.921 1.00 96.31 101 MET A O 1
ATOM 761 N N . ASP A 1 102 ? -0.183 6.290 8.245 1.00 95.88 102 ASP A N 1
ATOM 762 C CA . ASP A 1 102 ? -0.225 7.741 8.073 1.00 95.88 102 ASP A CA 1
ATOM 763 C C . ASP A 1 102 ? -1.373 8.164 7.141 1.00 95.88 102 ASP A C 1
ATOM 765 O O . ASP A 1 102 ? -1.806 7.418 6.260 1.00 95.88 102 ASP A O 1
ATOM 769 N N . CYS A 1 103 ? -1.965 9.329 7.405 1.00 95.81 103 CYS A N 1
ATOM 770 C CA . CYS A 1 103 ? -3.161 9.800 6.698 1.00 95.81 103 CYS A CA 1
ATOM 771 C C . CYS A 1 103 ? -2.809 10.511 5.382 1.00 95.81 103 CYS A C 1
ATOM 773 O O . CYS A 1 103 ? -3.203 11.655 5.160 1.00 95.81 103 CYS A O 1
ATOM 775 N N . ASP A 1 104 ? -2.067 9.818 4.519 1.00 96.38 104 ASP A N 1
ATOM 776 C CA . ASP A 1 104 ? -1.740 10.221 3.153 1.00 96.38 104 ASP A CA 1
ATOM 777 C C . ASP A 1 104 ? -1.983 9.068 2.157 1.00 96.38 104 ASP A C 1
ATOM 779 O O . ASP A 1 104 ? -2.457 7.990 2.522 1.00 96.38 104 ASP A O 1
ATOM 783 N N . ARG A 1 105 ? -1.688 9.301 0.871 1.00 96.25 105 ARG A N 1
ATOM 784 C CA . ARG A 1 105 ? -1.930 8.306 -0.186 1.00 96.25 105 ARG A CA 1
ATOM 785 C C . ARG A 1 105 ? -1.061 7.056 -0.036 1.00 96.25 105 ARG A C 1
ATOM 787 O O . ARG A 1 105 ? -1.551 5.965 -0.319 1.00 96.25 105 ARG A O 1
ATOM 794 N N . GLU A 1 106 ? 0.189 7.205 0.401 1.00 96.12 106 GLU A N 1
ATOM 795 C CA . GLU A 1 106 ? 1.107 6.075 0.604 1.00 96.12 106 GLU A CA 1
ATOM 796 C C . GLU A 1 106 ? 0.630 5.216 1.781 1.00 96.12 106 GLU A C 1
ATOM 798 O O . GLU A 1 106 ? 0.549 3.994 1.675 1.00 96.12 106 GLU A O 1
ATOM 803 N N . GLY A 1 107 ? 0.195 5.847 2.873 1.00 96.56 107 GLY A N 1
ATOM 804 C CA . GLY A 1 107 ? -0.418 5.167 4.006 1.00 96.56 107 GLY A CA 1
ATOM 805 C C . GLY A 1 107 ? -1.711 4.436 3.636 1.00 96.56 107 GLY A C 1
ATOM 806 O O . GLY A 1 107 ? -1.919 3.306 4.084 1.00 96.56 107 GLY A O 1
ATOM 807 N N . GLU A 1 108 ? -2.560 5.018 2.780 1.00 97.56 108 GLU A N 1
ATOM 808 C CA . GLU A 1 108 ? -3.720 4.306 2.225 1.00 97.56 108 GLU A CA 1
ATOM 809 C C . GLU A 1 108 ? -3.302 3.113 1.356 1.00 97.56 108 GLU A C 1
ATOM 811 O O . GLU A 1 108 ? -3.893 2.045 1.484 1.00 97.56 108 GLU A O 1
ATOM 816 N N . ASN A 1 109 ? -2.267 3.230 0.524 1.00 97.50 109 ASN A N 1
ATOM 817 C CA . ASN A 1 109 ? -1.770 2.097 -0.258 1.00 97.50 109 ASN A CA 1
ATOM 818 C C . ASN A 1 109 ? -1.278 0.949 0.644 1.00 97.50 109 ASN A C 1
ATOM 820 O O . ASN A 1 109 ? -1.755 -0.181 0.521 1.00 97.50 109 ASN A O 1
ATOM 824 N N . ILE A 1 110 ? -0.440 1.259 1.637 1.00 96.56 110 ILE A N 1
ATOM 825 C CA . ILE A 1 110 ? 0.073 0.290 2.617 1.00 96.56 110 ILE A CA 1
ATOM 826 C C . ILE A 1 110 ? -1.072 -0.367 3.408 1.00 96.56 110 ILE A C 1
ATOM 828 O O . ILE A 1 110 ? -1.019 -1.560 3.714 1.00 96.56 110 ILE A O 1
ATOM 832 N N . ASN A 1 111 ? -2.138 0.374 3.727 1.00 97.38 111 ASN A N 1
ATOM 833 C CA . ASN A 1 111 ? -3.323 -0.198 4.365 1.00 97.38 111 ASN A CA 1
ATOM 834 C C . ASN A 1 111 ? -3.919 -1.348 3.543 1.00 97.38 111 ASN A C 1
ATOM 836 O O . ASN A 1 111 ? -4.232 -2.398 4.109 1.00 97.38 111 ASN A O 1
ATOM 840 N N . PHE A 1 112 ? -4.050 -1.178 2.224 1.00 97.12 112 PHE A N 1
ATOM 841 C CA . PHE A 1 112 ? -4.565 -2.233 1.350 1.00 97.12 112 PHE A CA 1
ATOM 842 C C . PHE A 1 112 ? -3.590 -3.403 1.207 1.00 97.12 112 PHE A C 1
ATOM 844 O O . PHE A 1 112 ? -4.035 -4.547 1.211 1.00 97.12 112 PHE A O 1
ATOM 851 N N . GLU A 1 113 ? -2.280 -3.160 1.198 1.00 96.19 113 GLU A N 1
ATOM 852 C CA . GLU A 1 113 ? -1.290 -4.243 1.235 1.00 96.19 113 GLU A CA 1
ATOM 853 C C . GLU A 1 113 ? -1.415 -5.104 2.503 1.00 96.19 113 GLU A C 1
ATOM 855 O O . GLU A 1 113 ? -1.349 -6.335 2.455 1.00 96.19 113 GLU A O 1
ATOM 860 N N . VAL A 1 114 ? -1.631 -4.468 3.659 1.00 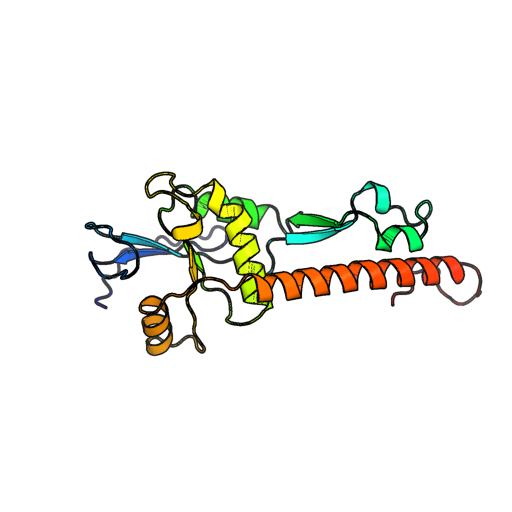96.25 114 VAL A N 1
ATOM 861 C CA . VAL A 1 114 ? -1.879 -5.172 4.924 1.00 96.25 114 VAL A CA 1
ATOM 862 C C . VAL A 1 114 ? -3.197 -5.947 4.870 1.00 96.25 114 VAL A C 1
ATOM 864 O O . VAL A 1 114 ? -3.254 -7.089 5.335 1.00 96.25 114 VAL A O 1
ATOM 867 N N . MET A 1 115 ? -4.249 -5.360 4.291 1.00 96.06 115 MET A N 1
ATOM 868 C CA . MET A 1 115 ? -5.540 -6.028 4.109 1.00 96.06 115 MET A CA 1
ATOM 869 C C . MET A 1 115 ? -5.418 -7.280 3.238 1.00 96.06 115 MET A C 1
ATOM 871 O O . MET A 1 115 ? -5.943 -8.322 3.629 1.00 96.06 115 MET A O 1
ATOM 875 N N . ASP A 1 116 ? -4.690 -7.218 2.122 1.00 94.62 116 ASP A N 1
ATOM 876 C CA . ASP A 1 116 ? -4.486 -8.359 1.219 1.00 94.62 116 ASP A CA 1
ATOM 877 C C . ASP A 1 116 ? -3.835 -9.552 1.944 1.00 94.62 116 ASP A C 1
ATOM 879 O O . ASP A 1 116 ? -4.149 -10.714 1.675 1.00 94.62 116 ASP A O 1
ATOM 883 N N . VAL A 1 117 ? -2.962 -9.281 2.923 1.00 94.81 117 VAL A N 1
ATOM 884 C CA . VAL A 1 117 ? -2.324 -10.319 3.747 1.00 94.81 117 VAL A CA 1
ATOM 885 C C . VAL A 1 117 ? -3.251 -10.845 4.847 1.00 94.81 117 VAL A C 1
ATOM 887 O O . VAL A 1 117 ? -3.232 -12.046 5.136 1.00 94.81 117 VAL A O 1
ATOM 890 N N . LEU A 1 118 ? -4.012 -9.966 5.504 1.00 95.38 118 LEU A N 1
ATOM 891 C CA . LEU A 1 118 ? -4.736 -10.296 6.734 1.00 95.38 118 LEU A CA 1
ATOM 892 C C . LEU A 1 118 ? -6.170 -10.764 6.514 1.00 95.38 118 LEU A C 1
ATOM 894 O O . LEU A 1 118 ? -6.604 -11.650 7.247 1.00 95.38 118 LEU A O 1
ATOM 898 N N . LEU A 1 119 ? -6.897 -10.226 5.532 1.00 94.25 119 LEU A N 1
ATOM 899 C CA . LEU A 1 119 ? -8.308 -10.564 5.308 1.00 94.25 119 LEU A CA 1
ATOM 900 C C . LEU A 1 119 ? -8.563 -12.076 5.190 1.00 94.25 119 LEU A C 1
ATOM 902 O O . LEU A 1 119 ? -9.487 -12.553 5.851 1.00 94.25 119 LEU A O 1
ATOM 906 N N . PRO A 1 120 ? -7.739 -12.864 4.463 1.00 94.06 120 PRO A N 1
ATOM 907 C CA . PRO A 1 120 ? -7.923 -14.317 4.378 1.00 94.06 120 PRO A CA 1
ATOM 908 C C . PRO A 1 120 ? -7.656 -15.064 5.693 1.00 94.06 120 PRO A C 1
ATOM 910 O O . PRO A 1 120 ? -7.968 -16.246 5.806 1.00 94.06 120 PRO A O 1
ATOM 913 N N . LEU A 1 121 ? -7.015 -14.410 6.665 1.00 94.00 121 LEU A N 1
ATOM 914 C CA . LEU A 1 121 ? -6.596 -14.992 7.941 1.00 94.00 121 LEU A CA 1
ATOM 915 C C . LEU A 1 121 ? -7.437 -14.517 9.126 1.00 94.00 121 LEU A C 1
ATOM 917 O O . LEU A 1 121 ? -7.239 -15.017 10.237 1.00 94.00 121 LEU A O 1
ATOM 921 N N . MET A 1 122 ? -8.329 -13.550 8.917 1.00 92.50 122 MET A N 1
ATOM 922 C CA . MET A 1 122 ? -9.263 -13.082 9.936 1.00 92.50 122 MET A CA 1
ATOM 923 C C . MET A 1 122 ? -10.270 -14.180 10.297 1.00 92.50 122 MET A C 1
ATOM 925 O O . MET A 1 122 ? -10.509 -15.114 9.532 1.00 92.50 122 MET A O 1
ATOM 929 N N . SER A 1 123 ? -10.861 -14.075 11.488 1.00 87.94 123 SER A N 1
ATOM 930 C CA . SER A 1 123 ? -11.875 -15.028 11.951 1.00 87.94 123 SER A CA 1
ATOM 931 C C . SER A 1 123 ? -13.054 -15.075 10.978 1.00 87.94 123 SER A C 1
ATOM 933 O O . SER A 1 123 ? -13.573 -14.024 10.620 1.00 87.94 123 SER A O 1
ATOM 935 N N . ALA A 1 124 ? -13.521 -16.259 10.580 1.00 82.06 124 ALA A N 1
ATOM 936 C CA . ALA A 1 124 ? -14.731 -16.393 9.760 1.00 82.06 124 ALA A CA 1
ATOM 937 C C . ALA A 1 124 ? -16.020 -16.062 10.543 1.00 82.06 124 ALA A C 1
ATOM 939 O O . ALA A 1 124 ? -17.085 -15.855 9.960 1.00 82.06 124 ALA A O 1
ATOM 940 N N . GLU A 1 125 ? -15.932 -15.996 11.873 1.00 75.38 125 GLU A N 1
ATOM 941 C CA . GLU A 1 125 ? -17.048 -15.638 12.738 1.00 75.38 125 GLU A CA 1
ATOM 942 C C . GLU A 1 125 ? -17.299 -14.126 12.649 1.00 75.38 125 GLU A C 1
ATOM 944 O O . GLU A 1 125 ? -16.431 -13.317 12.978 1.00 75.38 125 GLU A O 1
ATOM 949 N N . GLY A 1 126 ? -18.488 -13.734 12.184 1.00 69.19 126 GLY A N 1
ATOM 950 C CA . GLY A 1 126 ? -18.867 -12.322 12.019 1.00 69.19 126 GLY A CA 1
ATOM 951 C C . GLY A 1 126 ? -19.154 -11.884 10.581 1.00 69.19 126 GLY A C 1
ATOM 952 O O . GLY A 1 126 ? -19.353 -10.693 10.351 1.00 69.19 126 GLY A O 1
ATOM 953 N N . GLY A 1 127 ? -19.216 -12.820 9.628 1.00 81.12 127 GLY A N 1
ATOM 954 C CA . GLY A 1 127 ? -19.605 -12.543 8.243 1.00 81.12 127 GLY A CA 1
ATOM 955 C C . GLY A 1 127 ? -18.437 -12.054 7.388 1.00 81.12 127 GLY A C 1
ATOM 956 O O . GLY A 1 127 ? -17.307 -12.506 7.561 1.00 81.12 127 GLY A O 1
ATOM 957 N N . ASP A 1 128 ? -18.717 -11.141 6.455 1.00 85.25 128 ASP A N 1
ATOM 958 C CA . ASP A 1 128 ? -17.720 -10.604 5.525 1.00 85.25 128 ASP A CA 1
ATOM 959 C C . ASP A 1 128 ? -16.527 -9.965 6.277 1.00 85.25 128 ASP A C 1
ATOM 961 O O . ASP A 1 128 ? -16.711 -8.987 7.015 1.00 85.25 128 ASP A O 1
ATOM 965 N N . PRO A 1 129 ? -15.290 -10.485 6.118 1.00 85.94 129 PRO A N 1
ATOM 966 C CA . PRO A 1 129 ? -14.089 -9.875 6.683 1.00 85.94 129 PRO A CA 1
ATOM 967 C C . PRO A 1 129 ? -13.904 -8.410 6.276 1.00 85.94 129 PRO A C 1
ATOM 969 O O . PRO A 1 129 ? -13.504 -7.604 7.116 1.00 85.94 129 PRO A O 1
ATOM 972 N N . GLY A 1 130 ? -14.262 -8.036 5.041 1.00 87.69 130 GLY A N 1
ATOM 973 C CA . GLY A 1 130 ? -14.147 -6.659 4.549 1.00 87.69 130 GLY A CA 1
ATOM 974 C C . GLY A 1 130 ? -14.986 -5.669 5.360 1.00 87.69 130 GLY A C 1
ATOM 975 O O . GLY A 1 130 ? -14.516 -4.587 5.722 1.00 87.69 130 GLY A O 1
ATOM 976 N N . ALA A 1 131 ? -16.195 -6.071 5.759 1.00 88.06 131 ALA A N 1
ATOM 977 C CA . ALA A 1 131 ? -17.085 -5.264 6.593 1.00 88.06 131 ALA A CA 1
ATOM 978 C C . ALA A 1 131 ? -16.535 -4.984 8.006 1.00 88.06 131 ALA A C 1
ATOM 980 O O . ALA A 1 131 ? -17.015 -4.062 8.679 1.00 88.06 131 ALA A O 1
ATOM 981 N N . ARG A 1 132 ? -15.508 -5.719 8.451 1.00 90.81 132 ARG A N 1
ATOM 982 C CA . ARG A 1 132 ? -14.856 -5.583 9.768 1.00 90.81 132 ARG A CA 1
ATOM 983 C C . ARG A 1 132 ? -13.481 -4.910 9.698 1.00 90.81 132 ARG A C 1
ATOM 985 O O . ARG A 1 132 ? -12.736 -4.932 10.678 1.00 90.81 132 ARG A O 1
ATOM 992 N N . VAL A 1 133 ? -13.163 -4.283 8.564 1.00 94.31 133 VAL A N 1
ATOM 993 C CA . VAL A 1 133 ? -11.973 -3.441 8.399 1.00 94.31 133 VAL A CA 1
ATOM 994 C C . VAL A 1 133 ? -12.323 -1.974 8.602 1.00 94.31 133 VAL A C 1
ATOM 996 O O . VAL A 1 133 ? -13.191 -1.420 7.926 1.00 94.31 133 VAL A O 1
ATOM 999 N N . PHE A 1 134 ? -11.610 -1.319 9.506 1.00 95.12 134 PHE A N 1
ATOM 1000 C CA . PHE A 1 134 ? -11.819 0.077 9.858 1.00 95.12 134 PHE A CA 1
ATOM 1001 C C . PHE A 1 134 ? -10.560 0.898 9.639 1.00 95.12 134 PHE A C 1
ATOM 1003 O O . PHE A 1 134 ? -9.449 0.392 9.764 1.00 95.12 134 PHE A O 1
ATOM 1010 N N . ARG A 1 135 ? -10.739 2.189 9.369 1.00 96.81 135 ARG A N 1
ATOM 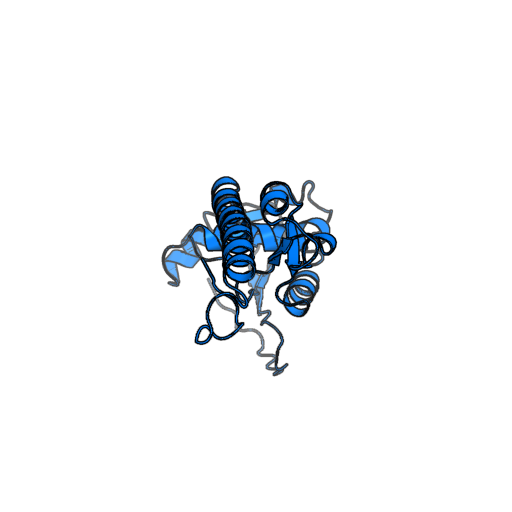1011 C CA . ARG A 1 135 ? -9.655 3.147 9.163 1.00 96.81 135 ARG A CA 1
ATOM 1012 C C . ARG A 1 135 ? -9.712 4.251 10.211 1.00 96.81 135 ARG A C 1
ATOM 1014 O O . ARG A 1 135 ? -10.720 4.944 10.320 1.00 96.81 135 ARG A O 1
ATOM 1021 N N . ALA A 1 136 ? -8.639 4.415 10.978 1.00 96.25 136 ALA A N 1
ATOM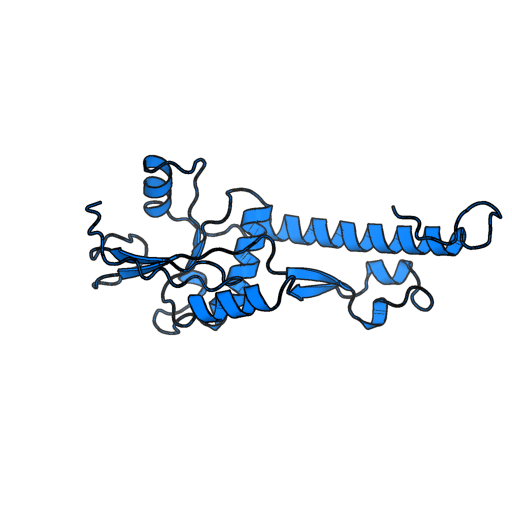 1022 C CA . ALA A 1 136 ? -8.503 5.502 11.941 1.00 96.25 136 ALA A CA 1
ATOM 1023 C C . ALA A 1 136 ? -7.896 6.733 11.268 1.00 96.25 136 ALA A C 1
ATOM 1025 O O . ALA A 1 136 ? -6.804 6.634 10.729 1.00 96.25 136 ALA A O 1
ATOM 1026 N N . LEU A 1 137 ? -8.569 7.882 11.305 1.00 95.75 137 LEU A N 1
ATOM 1027 C CA . LEU A 1 137 ? -8.059 9.125 10.717 1.00 95.75 137 LEU A CA 1
ATOM 1028 C C . LEU A 1 137 ? -7.574 10.068 11.817 1.00 95.75 137 LEU A C 1
ATOM 1030 O O . LEU A 1 137 ? -8.355 10.446 12.689 1.00 95.75 137 LEU A O 1
ATOM 1034 N N . PHE A 1 138 ? -6.301 10.442 11.761 1.00 95.62 138 PHE A N 1
ATOM 1035 C CA . PHE A 1 138 ? -5.640 11.327 12.716 1.00 95.62 138 PHE A CA 1
ATOM 1036 C C . PHE A 1 138 ? -4.687 12.273 11.975 1.00 95.62 138 PHE A C 1
ATOM 1038 O O . PHE A 1 138 ? -4.135 11.936 10.931 1.00 95.62 138 PHE A O 1
ATOM 1045 N N . SER A 1 139 ? -4.496 13.470 12.512 1.00 93.69 139 SER A N 1
ATOM 1046 C CA . SER A 1 139 ? -3.573 14.485 11.995 1.00 93.69 139 SER A CA 1
ATOM 1047 C C . SER A 1 139 ? -2.331 14.644 12.870 1.00 93.69 139 SER A C 1
ATOM 1049 O O . SER A 1 139 ? -1.352 15.239 12.429 1.00 93.69 139 SER A O 1
ATOM 1051 N N . ALA A 1 140 ? -2.356 14.143 14.108 1.00 93.25 140 ALA A N 1
ATOM 1052 C CA . ALA A 1 140 ? -1.229 14.226 15.025 1.00 93.25 140 ALA A CA 1
ATOM 1053 C C . ALA A 1 140 ? -1.187 13.053 16.013 1.00 93.25 140 ALA A C 1
ATOM 1055 O O . ALA A 1 140 ? -2.210 12.556 16.481 1.00 93.25 140 ALA A O 1
ATOM 1056 N N . ILE A 1 141 ? 0.022 12.673 16.432 1.00 93.12 141 ILE A N 1
ATOM 1057 C CA . ILE A 1 141 ? 0.238 11.654 17.470 1.00 93.12 141 ILE A CA 1
ATOM 1058 C C . ILE A 1 141 ? 0.091 12.307 18.851 1.00 93.12 141 ILE A C 1
ATOM 1060 O O . ILE A 1 141 ? 1.042 12.463 19.613 1.00 93.12 141 ILE A O 1
ATOM 1064 N N . THR A 1 142 ? -1.129 12.744 19.161 1.00 94.81 142 THR A N 1
ATOM 1065 C CA . THR A 1 142 ? -1.497 13.288 20.474 1.00 94.81 142 THR A CA 1
ATOM 1066 C C . THR A 1 142 ? -2.602 12.440 21.099 1.00 94.81 142 THR A C 1
ATOM 1068 O O . THR A 1 142 ? -3.428 11.886 20.369 1.00 94.81 142 THR A O 1
ATOM 1071 N N . PRO A 1 143 ? -2.688 12.350 22.441 1.00 91.62 143 PRO A N 1
ATOM 1072 C CA . PRO A 1 143 ? -3.734 11.562 23.088 1.00 91.62 143 PRO A CA 1
ATOM 1073 C C . PRO A 1 143 ? -5.145 11.966 22.651 1.00 91.62 143 PRO A C 1
ATOM 1075 O O . PRO A 1 143 ? -5.979 11.104 22.403 1.00 91.62 143 PRO A O 1
ATOM 1078 N N . ALA A 1 144 ? -5.421 13.265 22.514 1.00 92.31 144 ALA A N 1
ATOM 1079 C CA . ALA A 1 144 ? -6.741 13.745 22.113 1.00 92.31 144 ALA A CA 1
ATOM 1080 C C . ALA A 1 144 ? -7.128 13.274 20.701 1.00 92.31 144 ALA A C 1
ATOM 1082 O O . ALA A 1 144 ? -8.250 12.807 20.497 1.00 92.31 144 ALA A O 1
ATOM 1083 N N . ASP A 1 145 ? -6.198 13.359 19.750 1.00 92.81 145 ASP A N 1
ATOM 1084 C CA . ASP A 1 145 ? -6.468 13.050 18.347 1.00 92.81 145 ASP A CA 1
ATOM 1085 C C . ASP A 1 145 ? -6.557 11.538 18.093 1.00 92.81 145 ASP A C 1
ATOM 1087 O O . ASP A 1 145 ? -7.494 11.072 17.451 1.00 92.81 145 ASP A O 1
ATOM 1091 N N . VAL A 1 146 ? -5.685 10.741 18.722 1.00 91.81 146 VAL A N 1
ATOM 1092 C CA . VAL A 1 146 ? -5.760 9.269 18.675 1.00 91.81 146 VAL A CA 1
ATOM 1093 C C . VAL A 1 146 ? -7.075 8.766 19.277 1.00 91.81 146 VAL A C 1
ATOM 1095 O O . VAL A 1 146 ? -7.735 7.890 18.715 1.00 91.81 146 VAL A O 1
ATOM 1098 N N . LEU A 1 147 ? -7.506 9.336 20.407 1.00 90.00 147 LEU A N 1
ATOM 1099 C CA . LEU A 1 147 ? -8.772 8.959 21.038 1.00 90.00 147 LEU A CA 1
ATOM 1100 C C . LEU A 1 147 ? -9.989 9.360 20.204 1.00 90.00 147 LEU A C 1
ATOM 1102 O O . LEU A 1 147 ? -10.980 8.628 20.183 1.00 90.00 147 LEU A O 1
ATOM 1106 N N . LYS A 1 148 ? -9.926 10.509 19.526 1.00 91.94 148 LYS A N 1
ATOM 1107 C CA . LYS A 1 148 ? -10.948 10.932 18.569 1.00 91.94 148 LYS A CA 1
ATOM 1108 C C . LYS A 1 148 ? -11.013 9.947 17.401 1.00 91.94 148 LYS A C 1
ATOM 1110 O O . LYS A 1 148 ? -12.080 9.387 17.171 1.00 91.94 148 LYS A O 1
ATOM 1115 N N . ALA A 1 149 ? -9.880 9.663 16.758 1.00 93.19 149 ALA A N 1
ATOM 1116 C CA . ALA A 1 149 ? -9.771 8.733 15.635 1.00 93.19 149 ALA A CA 1
ATOM 1117 C C . ALA A 1 149 ? -10.338 7.347 15.972 1.00 93.19 149 ALA A C 1
ATOM 1119 O O . ALA A 1 149 ? -11.141 6.802 15.220 1.00 93.19 149 ALA A O 1
ATOM 1120 N N . TYR A 1 150 ? -9.995 6.814 17.148 1.00 89.19 150 TYR A N 1
ATOM 1121 C CA . TYR A 1 150 ? -10.492 5.523 17.627 1.00 89.19 150 TYR A CA 1
ATOM 1122 C C . TYR A 1 150 ? -12.017 5.496 17.846 1.00 89.19 150 TYR A C 1
ATOM 1124 O O . TYR A 1 150 ? -12.649 4.453 17.694 1.00 89.19 150 TYR A O 1
ATOM 1132 N N . ARG A 1 151 ? -12.634 6.631 18.197 1.00 88.12 151 ARG A N 1
ATOM 1133 C CA . ARG A 1 151 ? -14.093 6.741 18.381 1.00 88.12 151 ARG A CA 1
ATOM 1134 C C . ARG A 1 151 ? -14.844 6.972 17.073 1.00 88.12 151 ARG A C 1
ATOM 1136 O O . ARG A 1 151 ? -16.018 6.624 16.993 1.00 88.12 151 ARG A O 1
ATOM 1143 N N . THR A 1 152 ? -14.192 7.558 16.073 1.00 90.50 152 THR A N 1
ATOM 1144 C CA . THR A 1 152 ? -14.789 7.935 14.784 1.00 90.50 152 THR A CA 1
ATOM 1145 C C . THR A 1 152 ? -14.110 7.199 13.633 1.00 90.50 152 THR A C 1
ATOM 1147 O O . THR A 1 152 ? -13.614 7.818 12.691 1.00 90.50 152 THR A O 1
ATOM 1150 N N . LEU A 1 153 ? -14.048 5.872 13.734 1.00 93.12 153 LEU A N 1
ATOM 1151 C CA . LEU A 1 153 ? -13.440 5.033 12.708 1.00 93.12 153 LEU A CA 1
ATOM 1152 C C . LEU A 1 153 ? -14.244 5.078 11.405 1.00 93.12 153 LEU A C 1
ATOM 1154 O O . LEU A 1 153 ? -15.465 4.923 11.404 1.00 93.12 153 LEU A O 1
ATOM 1158 N N . GLY A 1 154 ? -13.532 5.260 10.297 1.00 93.88 154 GLY A N 1
ATOM 1159 C CA . GLY A 1 154 ? -14.071 5.236 8.945 1.00 93.88 154 GLY A CA 1
ATOM 1160 C C . GLY A 1 154 ? -13.746 3.939 8.207 1.00 93.88 154 GLY A C 1
ATOM 1161 O O . GLY A 1 154 ? -13.497 2.888 8.807 1.00 93.88 154 GLY A O 1
ATOM 1162 N N . ARG A 1 155 ? -13.726 4.031 6.876 1.00 95.50 155 ARG A N 1
ATOM 1163 C CA . ARG A 1 155 ? -13.327 2.960 5.954 1.00 95.50 155 ARG A CA 1
ATOM 1164 C C . ARG A 1 155 ? -12.088 3.395 5.160 1.00 95.50 155 ARG A C 1
ATOM 1166 O O . ARG A 1 155 ? -11.941 4.596 4.936 1.00 95.50 155 ARG A O 1
ATOM 1173 N N . PRO A 1 156 ? -11.209 2.458 4.770 1.00 96.94 156 PRO A N 1
ATOM 1174 C CA . PRO A 1 156 ? -10.067 2.774 3.914 1.00 96.94 156 PRO A CA 1
ATOM 1175 C C . PRO A 1 156 ? -10.534 3.216 2.520 1.00 96.94 156 PRO A C 1
ATOM 1177 O O . PRO A 1 156 ? -11.568 2.750 2.032 1.00 96.94 156 PRO A O 1
ATOM 1180 N N . ASP A 1 157 ? -9.779 4.108 1.879 1.00 97.38 157 ASP A N 1
ATOM 1181 C CA . ASP A 1 157 ? -10.132 4.677 0.574 1.00 97.38 157 ASP A CA 1
ATOM 1182 C C . ASP A 1 157 ? -9.355 3.993 -0.556 1.00 97.38 157 ASP A C 1
ATOM 1184 O O . ASP A 1 157 ? -8.189 4.291 -0.831 1.00 97.38 157 ASP A O 1
ATOM 1188 N N . ARG A 1 158 ? -10.037 3.081 -1.255 1.00 96.69 158 ARG A N 1
ATOM 1189 C CA . ARG A 1 158 ? -9.461 2.302 -2.357 1.00 96.69 158 ARG A CA 1
ATOM 1190 C C . ARG A 1 158 ? -8.921 3.181 -3.485 1.00 96.69 158 ARG A C 1
ATOM 1192 O O . ARG A 1 158 ? -7.904 2.835 -4.072 1.00 96.69 158 ARG A O 1
ATOM 1199 N N . ARG A 1 159 ? -9.548 4.327 -3.762 1.00 97.56 159 ARG A N 1
ATOM 1200 C CA . ARG A 1 159 ? -9.151 5.193 -4.884 1.00 97.56 159 ARG A CA 1
ATOM 1201 C C . ARG A 1 159 ? -7.799 5.854 -4.639 1.00 97.56 159 ARG A C 1
ATOM 1203 O O . ARG A 1 159 ? -7.037 6.068 -5.577 1.00 97.56 159 ARG A O 1
ATOM 1210 N N . GLN A 1 160 ? -7.490 6.172 -3.382 1.00 96.94 160 GLN A N 1
ATOM 1211 C CA . GLN A 1 160 ? -6.183 6.716 -3.016 1.00 96.94 160 GLN A CA 1
ATOM 1212 C C . GLN A 1 160 ? -5.091 5.660 -3.164 1.00 96.94 160 GLN A C 1
ATOM 1214 O O . GLN A 1 160 ? -4.059 5.943 -3.769 1.00 96.94 160 GLN A O 1
ATOM 1219 N N . ALA A 1 161 ? -5.352 4.434 -2.714 1.00 96.94 161 ALA A N 1
ATOM 1220 C CA . ALA A 1 161 ? -4.425 3.324 -2.897 1.00 96.94 161 ALA A CA 1
ATOM 1221 C C . ALA A 1 161 ? -4.177 3.002 -4.380 1.00 96.94 161 ALA A C 1
ATOM 1223 O O . ALA A 1 161 ? -3.025 2.861 -4.785 1.00 96.94 161 ALA A O 1
ATOM 1224 N N . GLU A 1 162 ? -5.233 2.967 -5.199 1.00 96.56 162 GLU A N 1
ATOM 1225 C CA . GLU A 1 162 ? -5.143 2.746 -6.650 1.00 96.56 162 GLU A CA 1
ATOM 1226 C C . GLU A 1 162 ? -4.359 3.857 -7.360 1.00 96.56 162 GLU A C 1
ATOM 1228 O O . GLU A 1 162 ? -3.656 3.589 -8.330 1.00 96.56 162 GLU A O 1
ATOM 1233 N N . SER A 1 163 ? -4.413 5.097 -6.859 1.00 97.25 163 SER A N 1
ATOM 1234 C CA . SER A 1 163 ? -3.603 6.188 -7.413 1.00 97.25 163 SER A CA 1
ATOM 1235 C C . SER A 1 163 ? -2.097 5.992 -7.188 1.00 97.25 163 SER A C 1
ATOM 1237 O O . SER A 1 163 ? -1.300 6.373 -8.044 1.00 97.25 163 SER A O 1
ATOM 1239 N N . VAL A 1 164 ? -1.705 5.374 -6.067 1.00 96.75 164 VAL A N 1
ATOM 1240 C CA . VAL A 1 164 ? -0.304 5.019 -5.782 1.00 96.75 164 VAL A CA 1
ATOM 1241 C C . VAL A 1 164 ? 0.134 3.837 -6.636 1.00 96.75 164 VAL A C 1
ATOM 1243 O O . VAL A 1 164 ? 1.192 3.917 -7.253 1.00 96.75 164 VAL A O 1
ATOM 1246 N N . ASP A 1 165 ? -0.700 2.796 -6.743 1.00 95.38 165 ASP A N 1
ATOM 1247 C CA . ASP A 1 165 ? -0.427 1.640 -7.607 1.00 95.38 165 ASP A CA 1
ATOM 1248 C C . ASP A 1 165 ? -0.234 2.087 -9.070 1.00 95.38 165 ASP A C 1
ATOM 1250 O O . ASP A 1 165 ? 0.745 1.709 -9.711 1.00 95.38 165 ASP A O 1
ATOM 1254 N N . ALA A 1 166 ? -1.101 2.974 -9.574 1.00 96.12 166 ALA A N 1
ATOM 1255 C CA . ALA A 1 166 ? -0.990 3.519 -10.925 1.00 96.12 166 ALA A CA 1
ATOM 1256 C C . ALA A 1 166 ? 0.300 4.328 -11.133 1.00 96.12 166 ALA A C 1
ATOM 1258 O O . ALA A 1 166 ? 0.961 4.177 -12.160 1.00 96.12 166 ALA A O 1
ATOM 1259 N N . ARG A 1 167 ? 0.677 5.178 -10.166 1.00 96.69 167 ARG A N 1
ATOM 1260 C CA . ARG A 1 167 ? 1.936 5.935 -10.225 1.00 96.69 167 ARG A CA 1
ATOM 1261 C C . ARG A 1 167 ? 3.135 4.990 -10.262 1.00 96.69 167 ARG A C 1
ATOM 1263 O O . ARG A 1 167 ? 3.983 5.136 -11.132 1.00 96.69 167 ARG A O 1
ATOM 1270 N N . ALA A 1 168 ? 3.181 4.019 -9.353 1.00 95.19 168 ALA A N 1
ATOM 1271 C CA . ALA A 1 168 ? 4.271 3.056 -9.280 1.00 95.19 168 ALA A CA 1
ATOM 1272 C C . ALA A 1 168 ? 4.412 2.274 -10.595 1.00 95.19 168 ALA A C 1
ATOM 1274 O O . ALA A 1 168 ? 5.520 2.123 -11.107 1.00 95.19 168 ALA A O 1
ATOM 1275 N N . GLU A 1 169 ? 3.299 1.812 -11.168 1.00 95.56 169 GLU A N 1
ATOM 1276 C CA . GLU A 1 169 ? 3.307 1.078 -12.432 1.00 95.56 169 GLU A CA 1
ATOM 1277 C C . GLU A 1 169 ? 3.787 1.944 -13.606 1.00 95.56 169 GLU A C 1
ATOM 1279 O O . GLU A 1 169 ? 4.585 1.481 -14.422 1.00 95.56 169 GLU A O 1
ATOM 1284 N N . LEU A 1 170 ? 3.353 3.205 -13.683 1.00 96.25 170 LEU A N 1
ATOM 1285 C CA . LEU A 1 170 ? 3.840 4.147 -14.692 1.00 96.25 170 LEU A CA 1
ATOM 1286 C C . LEU A 1 170 ? 5.346 4.387 -14.558 1.00 96.25 170 LEU A C 1
ATOM 1288 O O . LEU A 1 170 ? 6.060 4.290 -15.558 1.00 96.25 170 LEU A O 1
ATOM 1292 N N . ASP A 1 171 ? 5.821 4.642 -13.339 1.00 95.50 171 ASP A N 1
ATOM 1293 C CA . ASP A 1 171 ? 7.239 4.863 -13.048 1.00 95.50 171 ASP A CA 1
ATOM 1294 C C . ASP A 1 171 ? 8.072 3.629 -13.448 1.00 95.50 171 ASP A C 1
ATOM 1296 O O . ASP A 1 171 ? 9.099 3.762 -14.114 1.00 95.50 171 ASP A O 1
ATOM 1300 N N . LEU A 1 172 ? 7.596 2.416 -13.136 1.00 95.00 172 LEU A N 1
ATOM 1301 C CA . LEU A 1 172 ? 8.248 1.159 -13.518 1.00 95.00 172 LEU A CA 1
ATOM 1302 C C . LEU A 1 172 ? 8.301 0.985 -15.042 1.00 95.00 172 LEU A C 1
ATOM 1304 O O . LEU A 1 172 ? 9.365 0.707 -15.597 1.00 95.00 172 LEU A O 1
ATOM 1308 N N . ARG A 1 173 ? 7.166 1.148 -15.732 1.00 95.00 173 ARG A N 1
ATOM 1309 C CA . ARG A 1 173 ? 7.066 0.940 -17.186 1.00 95.00 173 ARG A CA 1
ATOM 1310 C C . ARG A 1 173 ? 7.890 1.954 -17.964 1.00 95.00 173 ARG A C 1
ATOM 1312 O O . ARG A 1 173 ? 8.688 1.570 -18.820 1.00 95.00 173 ARG A O 1
ATOM 1319 N N . VAL A 1 174 ? 7.722 3.240 -17.670 1.00 95.25 174 VAL A N 1
ATOM 1320 C CA . VAL A 1 174 ? 8.439 4.321 -18.357 1.00 95.25 174 VAL A CA 1
ATOM 1321 C C . VAL A 1 174 ? 9.920 4.282 -17.989 1.00 95.25 174 VAL A C 1
ATOM 1323 O O . VAL A 1 174 ? 10.763 4.250 -18.883 1.00 95.25 174 VAL A O 1
ATOM 1326 N N . GLY A 1 175 ? 10.244 4.193 -16.699 1.00 93.81 175 GLY A N 1
ATOM 1327 C CA . GLY A 1 175 ? 11.624 4.146 -16.227 1.00 93.81 175 GLY A CA 1
ATOM 1328 C C . GLY A 1 175 ? 12.390 2.972 -16.830 1.00 93.81 175 GLY A C 1
ATOM 1329 O O . GLY A 1 175 ? 13.447 3.169 -17.427 1.00 93.81 175 GLY A O 1
ATOM 1330 N N . ALA A 1 176 ? 11.850 1.751 -16.767 1.00 92.44 176 ALA A N 1
ATOM 1331 C CA . ALA A 1 176 ? 12.544 0.575 -17.288 1.00 92.44 176 ALA A CA 1
ATOM 1332 C C . ALA A 1 176 ? 12.671 0.583 -18.818 1.00 92.44 176 ALA A C 1
ATOM 1334 O O . ALA A 1 176 ? 13.749 0.286 -19.332 1.00 92.44 176 ALA A O 1
ATOM 1335 N N . SER A 1 177 ? 11.612 0.936 -19.554 1.00 92.69 177 SER A N 1
ATOM 1336 C CA . SER A 1 177 ? 11.651 0.955 -21.025 1.00 92.69 177 SER A CA 1
ATOM 1337 C C . SER A 1 177 ? 12.668 1.971 -21.554 1.00 92.69 177 SER A C 1
ATOM 1339 O O . SER A 1 177 ? 13.565 1.605 -22.319 1.00 92.69 177 SER A O 1
ATOM 1341 N N . PHE A 1 178 ? 12.610 3.222 -21.092 1.00 92.56 178 PHE A N 1
ATOM 1342 C CA . PHE A 1 178 ? 13.537 4.263 -21.534 1.00 92.56 178 PHE A CA 1
ATOM 1343 C C . PHE A 1 178 ? 14.965 4.024 -21.048 1.00 92.56 178 PHE A C 1
ATOM 1345 O O . PHE A 1 178 ? 15.904 4.261 -21.812 1.00 92.56 178 PHE A O 1
ATOM 1352 N N . SER A 1 179 ? 15.154 3.528 -19.822 1.00 90.75 179 SER A N 1
ATOM 1353 C CA . SER A 1 179 ? 16.494 3.211 -19.309 1.00 90.75 179 SER A CA 1
ATOM 1354 C C . SER A 1 179 ? 17.138 2.070 -20.099 1.00 90.75 179 SER A C 1
ATOM 1356 O O . SER A 1 179 ? 18.298 2.174 -20.501 1.00 90.75 179 SER A O 1
ATOM 1358 N N . ARG A 1 180 ? 16.387 0.998 -20.403 1.00 90.25 180 ARG A N 1
ATOM 1359 C CA . ARG A 1 180 ? 16.885 -0.119 -21.226 1.00 90.25 180 ARG A CA 1
ATOM 1360 C C . ARG A 1 180 ? 17.200 0.327 -22.646 1.00 90.25 180 ARG A C 1
ATOM 1362 O O . ARG A 1 180 ? 18.256 -0.027 -23.168 1.00 90.25 180 ARG A O 1
ATOM 1369 N N . PHE A 1 181 ? 16.321 1.121 -23.256 1.00 89.31 181 PHE A N 1
ATOM 1370 C CA . PHE A 1 181 ? 16.542 1.658 -24.595 1.00 89.31 181 PHE A CA 1
ATOM 1371 C C . PHE A 1 181 ? 17.818 2.505 -24.659 1.00 89.31 181 PHE A C 1
ATOM 1373 O O . PHE A 1 181 ? 18.690 2.227 -25.480 1.00 89.31 181 PHE A O 1
ATOM 1380 N N . GLN A 1 182 ? 17.965 3.492 -23.770 1.00 87.44 182 GLN A N 1
ATOM 1381 C CA . GLN A 1 182 ? 19.136 4.370 -23.747 1.00 87.44 182 GLN A CA 1
ATOM 1382 C C . GLN A 1 182 ? 20.417 3.593 -23.456 1.00 87.44 182 GLN A C 1
ATOM 1384 O O . GLN A 1 182 ? 21.403 3.754 -24.174 1.00 87.44 182 GLN A O 1
ATOM 1389 N N . SER A 1 183 ? 20.385 2.709 -22.455 1.00 85.88 183 SER A N 1
ATOM 1390 C CA . SER A 1 183 ? 21.535 1.875 -22.105 1.00 85.88 183 SER A CA 1
ATOM 1391 C C . SER A 1 183 ? 21.993 1.052 -23.311 1.00 85.88 183 SER A C 1
ATOM 1393 O O . SER A 1 183 ? 23.153 1.149 -23.694 1.00 85.88 183 SER A O 1
ATOM 1395 N N . ARG A 1 184 ? 21.087 0.332 -23.990 1.00 84.44 184 ARG A N 1
ATOM 1396 C CA . ARG A 1 184 ? 21.429 -0.477 -25.176 1.00 84.44 184 ARG A CA 1
ATOM 1397 C C . ARG A 1 184 ? 21.875 0.367 -26.368 1.00 84.44 184 ARG A C 1
ATOM 1399 O O . ARG A 1 184 ? 22.791 -0.023 -27.082 1.00 84.44 184 ARG A O 1
ATOM 1406 N N . PHE A 1 185 ? 21.234 1.510 -26.601 1.00 85.25 185 PHE A N 1
ATOM 1407 C CA . PHE A 1 185 ? 21.534 2.368 -27.747 1.00 85.25 185 PHE A CA 1
ATOM 1408 C C . PHE A 1 185 ? 22.923 3.017 -27.652 1.00 85.25 185 PHE A C 1
ATOM 1410 O O . PHE A 1 185 ? 23.602 3.194 -28.668 1.00 85.25 185 PHE A O 1
ATOM 1417 N N . PHE A 1 186 ? 23.350 3.375 -26.439 1.00 84.06 186 PHE A N 1
ATOM 1418 C CA . PHE A 1 186 ? 24.619 4.064 -26.207 1.00 84.06 186 PHE A CA 1
ATOM 1419 C C . PHE A 1 186 ? 25.775 3.139 -25.810 1.00 84.06 186 PHE A C 1
ATOM 1421 O O . PHE A 1 186 ? 26.936 3.547 -25.923 1.00 84.06 186 PHE A O 1
ATOM 1428 N N . GLN A 1 187 ? 25.495 1.895 -25.414 1.00 80.56 187 GLN A N 1
ATOM 1429 C CA . GLN A 1 187 ? 26.519 0.908 -25.079 1.00 80.56 187 GLN A CA 1
ATOM 1430 C C . GLN A 1 187 ? 27.487 0.685 -26.252 1.00 80.56 187 GLN A C 1
ATOM 1432 O O . GLN A 1 187 ? 27.085 0.382 -27.374 1.00 80.56 187 GLN A O 1
ATOM 1437 N N . GLY A 1 188 ? 28.787 0.865 -26.000 1.00 76.06 188 GLY A N 1
ATOM 1438 C CA . GLY A 1 188 ? 29.846 0.682 -27.002 1.00 76.06 188 GLY A CA 1
ATOM 1439 C C . GLY A 1 188 ? 29.907 1.755 -28.098 1.00 76.06 188 GLY A C 1
ATOM 1440 O O . GLY A 1 188 ? 30.770 1.677 -28.970 1.00 76.06 188 GLY A O 1
ATOM 1441 N N . ARG A 1 189 ? 29.032 2.773 -28.063 1.00 79.44 189 ARG A N 1
ATOM 1442 C CA . ARG A 1 189 ? 28.983 3.838 -29.080 1.00 79.44 189 ARG A CA 1
ATOM 1443 C C . ARG A 1 189 ? 29.976 4.973 -28.817 1.00 79.44 189 ARG A C 1
ATOM 1445 O O . ARG A 1 189 ? 30.386 5.652 -29.755 1.00 79.44 189 ARG A O 1
ATOM 1452 N N . TYR A 1 190 ? 30.377 5.168 -27.562 1.00 79.38 190 TYR A N 1
ATOM 1453 C CA . TYR A 1 190 ? 31.292 6.231 -27.149 1.00 79.38 190 TYR A CA 1
ATOM 1454 C C . TYR A 1 190 ? 32.424 5.668 -26.289 1.00 79.38 190 TYR A C 1
ATOM 1456 O O . TYR A 1 190 ? 32.178 5.052 -25.259 1.00 79.38 190 TYR A O 1
ATOM 1464 N N . ALA A 1 191 ? 33.671 5.927 -26.690 1.00 67.94 191 ALA A N 1
ATOM 1465 C CA . ALA A 1 191 ? 34.870 5.379 -26.049 1.00 67.94 191 ALA A CA 1
ATOM 1466 C C . ALA A 1 191 ? 35.118 5.866 -24.603 1.00 67.94 191 ALA A C 1
ATOM 1468 O O . ALA A 1 191 ? 35.961 5.300 -23.918 1.00 67.94 191 ALA A O 1
ATOM 1469 N N . GLY A 1 192 ? 34.412 6.910 -24.152 1.00 68.81 192 GLY A N 1
ATOM 1470 C CA . GLY A 1 192 ? 34.499 7.456 -22.789 1.00 68.81 192 GLY A CA 1
ATOM 1471 C C . GLY A 1 192 ? 33.211 7.328 -21.976 1.00 68.81 192 GLY A C 1
ATOM 1472 O O . GLY A 1 192 ? 33.120 7.916 -20.903 1.00 68.81 192 GLY A O 1
ATOM 1473 N N . LEU A 1 193 ? 32.204 6.620 -22.495 1.00 70.44 193 LEU A N 1
ATOM 1474 C CA . LEU A 1 193 ? 31.000 6.308 -21.739 1.00 70.44 193 LEU A CA 1
ATOM 1475 C C . LEU A 1 193 ? 31.210 4.926 -21.124 1.00 70.44 193 LEU A C 1
ATOM 1477 O O . LEU A 1 193 ? 31.245 3.929 -21.848 1.00 70.44 193 LEU A O 1
ATOM 1481 N N . ASP A 1 194 ? 31.404 4.878 -19.806 1.00 63.75 194 ASP A N 1
ATOM 1482 C CA . ASP A 1 194 ? 31.472 3.606 -19.089 1.00 63.75 194 ASP A CA 1
ATOM 1483 C C . ASP A 1 194 ? 30.213 2.796 -19.419 1.00 63.75 194 ASP A C 1
ATOM 1485 O O . ASP A 1 194 ? 29.108 3.340 -19.444 1.00 63.75 194 ASP A O 1
ATOM 1489 N N . GLY A 1 195 ? 30.368 1.498 -19.692 1.00 63.09 195 GLY A N 1
ATOM 1490 C CA . GLY A 1 195 ? 29.282 0.588 -20.091 1.00 63.09 195 GLY A CA 1
ATOM 1491 C C . GLY A 1 195 ? 28.237 0.306 -19.000 1.00 63.09 195 GLY A C 1
ATOM 1492 O O . GLY A 1 195 ? 27.672 -0.784 -18.971 1.00 63.09 195 GLY A O 1
ATOM 1493 N N . GLY A 1 196 ? 28.035 1.244 -18.074 1.00 70.94 196 GLY A N 1
ATOM 1494 C CA . GLY A 1 196 ? 27.025 1.208 -17.029 1.00 70.94 196 GLY A CA 1
ATOM 1495 C C . GLY A 1 196 ? 25.626 1.565 -17.534 1.00 70.94 196 GLY A C 1
ATOM 1496 O O . GLY A 1 196 ? 25.414 1.942 -18.686 1.00 70.94 196 GLY A O 1
ATOM 1497 N N . VAL A 1 197 ? 24.654 1.426 -16.634 1.00 76.06 197 VAL A N 1
ATOM 1498 C CA . VAL A 1 197 ? 23.241 1.703 -16.909 1.00 76.06 197 VAL A CA 1
ATOM 1499 C C . VAL A 1 197 ? 23.009 3.210 -17.001 1.00 76.06 197 VAL A C 1
ATOM 1501 O O . VAL A 1 197 ? 23.355 3.954 -16.085 1.00 76.06 197 VAL A O 1
ATOM 1504 N N . LEU A 1 198 ? 22.368 3.643 -18.085 1.00 79.62 198 LEU A N 1
ATOM 1505 C CA . LEU A 1 198 ? 21.802 4.981 -18.222 1.00 79.62 198 LEU A CA 1
ATOM 1506 C C . LEU A 1 198 ? 20.333 4.930 -17.794 1.00 79.62 198 LEU A C 1
ATOM 1508 O O . LEU A 1 198 ? 19.533 4.234 -18.423 1.00 79.62 198 LEU A O 1
ATOM 1512 N N . SER A 1 199 ? 19.987 5.648 -16.726 1.00 82.19 199 SER A N 1
ATOM 1513 C CA . SER A 1 199 ? 18.620 5.713 -16.198 1.00 82.19 199 SER A CA 1
ATOM 1514 C C . SER A 1 199 ? 17.869 6.956 -16.683 1.00 82.19 199 SER A C 1
ATOM 1516 O O . SER A 1 199 ? 18.465 8.030 -16.775 1.00 82.19 199 SER A O 1
ATOM 1518 N N . TYR A 1 200 ? 16.570 6.802 -16.945 1.00 73.62 200 TYR A N 1
ATOM 1519 C CA . TYR A 1 200 ? 15.607 7.883 -17.190 1.00 73.62 200 TYR A CA 1
ATOM 1520 C C . TYR A 1 200 ? 14.796 8.190 -15.933 1.00 73.62 200 TYR A C 1
ATOM 1522 O O . TYR A 1 200 ? 14.350 7.208 -15.295 1.00 73.62 200 TYR A O 1
#

pLDDT: mean 84.27, std 15.96, range [29.64, 97.56]

Radius of gyration: 22.28 Å; chains: 1; bounding box: 56×31×63 Å

Foldseek 3Di:
DDDPDDDDPPDPPPPAWDKDKDKDAACLQPLDPDRGIDIDIDTDADFAQWAKDFDPVQPDLPPHQLVCLVVTDIDTDGPDPNRLVNLLVRQAQAQAAEQDFAPALSSLLSLVSSCVSRLVRYRPPPDRSQSRYWYFDFDDPDPVRNSVSSRDTHHRDVVSNVVVVVVSSCCNSVFRSVQSVVLVVCQPVDPPDPSDTDTD

Sequence (200 aa):
FGVGAGDNDGGSERGRLPVRRFSSLPGSFPPYPKSGPLSHSVTSVAGHVFSIDFAAEYNSWDTVDPTELYLAPVVKIPTKGSVVHHLKTAGRGADVLVLWMDCDREGENINFEVMDVLLPLMSAEGGDPGARVFRALFSAITPADVLKAYRTLGRPDRRQAESVDARAELDLRVGASFSRFQSRFFQGRYAGLDGGVLSY

Organism: NCBI:txid216773